Protein 4RHF (pdb70)

Solvent-accessible surface area: 9650 Å² total; per-residue (Å²): 171,46,105,23,77,0,2,0,0,0,2,25,11,73,4,0,38,28,0,21,9,0,0,57,0,0,21,49,12,39,31,28,0,21,1,2,5,23,72,57,0,36,115,12,0,53,112,78,54,59,10,151,9,45,83,58,33,124,45,0,19,138,62,0,37,105,101,33,157,16,101,134,120,5,6,29,4,23,11,113,108,51,116,165,4,33,1,6,49,17,117,48,12,9,113,42,0,0,0,0,0,0,25,15,49,21,0,19,13,7,22,109,40,112,37,103,32,2,8,13,66,1,0,43,0,5,45,117,67,217,25,50,3,0,0,0,1,75,70,102,117,56,54,106,103,35,91,115,10,9,104,30,1,57,138,106,56,7,39,37,20,49,17,81,28,19,139,153,109,212,128,41,60,123,72,46,32,14,33,29,5,0,1,84,0,0,78,91,9,64,10,120,75,125,56,35,47,212,98,114

Structure (mmCIF, N/CA/C/O backbone):
data_4RHF
#
_entry.id   4RHF
#
_cell.length_a   97.600
_cell.length_b   97.600
_cell.length_c   97.600
_cell.angle_alpha   90.00
_cell.angle_beta   90.00
_cell.angle_gamma   90.00
#
_symmetry.space_group_name_H-M   'P 2 3'
#
loop_
_entity.id
_entity.type
_entity.pdbx_description
1 polymer '3-octaprenyl-4-hydroxybenzoate carboxy-lyase'
2 non-polymer 'SULFATE ION'
3 water water
#
loop_
_atom_site.group_PDB
_atom_site.id
_atom_site.type_symbol
_atom_site.label_atom_id
_atom_site.label_alt_id
_atom_site.label_comp_id
_atom_site.label_asym_id
_atom_site.label_entity_id
_atom_site.label_seq_id
_atom_site.pdbx_PDB_ins_code
_atom_site.Cartn_x
_atom_site.Cartn_y
_atom_site.Cartn_z
_atom_site.occupancy
_atom_site.B_iso_or_equiv
_atom_site.auth_seq_id
_atom_site.auth_comp_id
_atom_site.auth_asym_id
_atom_site.auth_atom_id
_atom_site.pdbx_PDB_model_num
ATOM 1 N N . ASP A 1 7 ? -15.290 -14.037 -36.471 1.00 42.68 4 ASP A N 1
ATOM 2 C CA . ASP A 1 7 ? -16.060 -14.515 -35.278 1.00 40.27 4 ASP A CA 1
ATOM 3 C C . ASP A 1 7 ? -17.572 -14.248 -35.449 1.00 40.39 4 ASP A C 1
ATOM 4 O O . ASP A 1 7 ? -18.158 -13.369 -34.814 1.00 40.62 4 ASP A O 1
ATOM 9 N N . PHE A 1 8 ? -18.181 -15.072 -36.304 1.00 32.60 5 PHE A N 1
ATOM 10 C CA . PHE A 1 8 ? -19.605 -15.041 -36.579 1.00 30.47 5 PHE A CA 1
ATOM 11 C C . PHE A 1 8 ? -20.279 -16.023 -35.644 1.00 30.43 5 PHE A C 1
ATOM 12 O O . PHE A 1 8 ? -19.607 -16.851 -35.019 1.00 36.34 5 PHE A O 1
ATOM 20 N N . ASN A 1 9 ? -21.593 -15.915 -35.492 1.00 28.73 6 ASN A N 1
ATOM 21 C CA . ASN A 1 9 ? -22.386 -16.770 -34.594 1.00 30.65 6 ASN A CA 1
ATOM 22 C C . ASN A 1 9 ? -22.795 -18.129 -35.235 1.00 29.43 6 ASN A C 1
ATOM 23 O O . ASN A 1 9 ? -23.250 -19.047 -34.573 1.00 28.53 6 ASN A O 1
ATOM 28 N N . GLY A 1 10 ? -22.691 -18.220 -36.543 1.00 34.71 7 GLY A N 1
ATOM 29 C CA . GLY A 1 10 ? -23.048 -19.438 -37.209 1.00 37.02 7 GLY A CA 1
ATOM 30 C C . GLY A 1 10 ? -22.806 -19.283 -38.681 1.00 31.41 7 GLY A C 1
ATOM 31 O O . GLY A 1 10 ? -22.448 -18.208 -39.128 1.00 30.07 7 GLY A O 1
ATOM 32 N N . LYS A 1 11 ? -22.932 -20.386 -39.412 1.00 23.43 8 LYS A N 1
ATOM 33 C CA . LYS A 1 11 ? -22.858 -20.381 -40.851 1.00 25.38 8 LYS A CA 1
ATOM 34 C C . LYS A 1 11 ? -24.186 -20.954 -41.344 1.00 21.35 8 LYS A C 1
ATOM 35 O O . LYS A 1 11 ? -24.687 -21.843 -40.704 1.00 19.79 8 LYS A O 1
ATOM 41 N N . ILE A 1 12 ? -24.786 -20.328 -42.358 1.00 22.02 9 ILE A N 1
ATOM 42 C CA . ILE A 1 12 ? -26.059 -20.785 -42.935 1.00 19.55 9 ILE A CA 1
ATOM 43 C C . ILE A 1 12 ? -25.896 -20.779 -44.435 1.00 18.26 9 ILE A C 1
ATOM 44 O O . ILE A 1 12 ? -25.310 -19.847 -45.025 1.00 20.71 9 ILE A O 1
ATOM 49 N N . THR A 1 13 ? -26.435 -21.802 -45.157 1.00 14.85 10 THR A N 1
ATOM 50 C CA . THR A 1 13 ? -26.605 -21.722 -46.545 1.00 14.96 10 THR A CA 1
ATOM 51 C C . THR A 1 13 ? -27.959 -21.145 -46.947 1.00 15.01 10 THR A C 1
ATOM 52 O O . THR A 1 13 ? -28.995 -21.602 -46.494 1.00 14.55 10 THR A O 1
ATOM 56 N N . LEU A 1 14 ? -27.906 -20.110 -47.771 1.00 14.30 11 LEU A N 1
ATOM 57 C CA . LEU A 1 14 ? -29.073 -19.467 -48.361 1.00 17.00 11 LEU A CA 1
ATOM 58 C C . LEU A 1 14 ? -29.127 -19.678 -49.851 1.00 16.99 11 LEU A C 1
ATOM 59 O O . LEU A 1 14 ? -28.255 -19.210 -50.624 1.00 17.14 11 LEU A O 1
ATOM 64 N N . ALA A 1 15 ? -30.187 -20.355 -50.317 1.00 14.32 12 ALA A N 1
ATOM 65 C CA . ALA A 1 15 ? -30.458 -20.516 -51.726 1.00 15.34 12 ALA A CA 1
ATOM 66 C C . ALA A 1 15 ? -31.669 -19.704 -52.225 1.00 15.69 12 ALA A C 1
ATOM 67 O O . ALA A 1 15 ? -32.690 -19.752 -51.622 1.00 16.11 12 ALA A O 1
ATOM 69 N N . ILE A 1 16 ? -31.572 -19.013 -53.369 1.00 15.88 13 ILE A N 1
ATOM 70 C CA . ILE A 1 16 ? -32.633 -18.228 -53.861 1.00 15.59 13 ILE A CA 1
ATOM 71 C C . ILE A 1 16 ? -33.003 -18.841 -55.200 1.00 14.75 13 ILE A C 1
ATOM 72 O O . ILE A 1 16 ? -32.166 -18.935 -56.094 1.00 16.14 13 ILE A O 1
ATOM 77 N N . THR A 1 17 ? -34.230 -19.293 -55.329 1.00 15.05 14 THR A N 1
ATOM 78 C CA . THR A 1 17 ? -34.822 -19.689 -56.621 1.00 14.23 14 THR A CA 1
ATOM 79 C C . THR A 1 17 ? -35.834 -18.698 -57.196 1.00 16.81 14 THR A C 1
ATOM 80 O O . THR A 1 17 ? -36.170 -17.678 -56.599 1.00 18.51 14 THR A O 1
ATOM 84 N N . GLY A 1 18 ? -36.334 -19.013 -58.375 1.00 17.78 15 GLY A N 1
ATOM 85 C CA . GLY A 1 18 ? -37.356 -18.130 -59.027 1.00 20.80 15 GLY A CA 1
ATOM 86 C C . GLY A 1 18 ? -38.699 -18.680 -58.647 1.00 21.34 15 GLY A C 1
ATOM 87 O O . GLY A 1 18 ? -39.127 -19.682 -59.212 1.00 30.10 15 GLY A O 1
ATOM 88 N N . ALA A 1 19 ? -39.322 -18.101 -57.656 1.00 20.22 16 ALA A N 1
ATOM 89 C CA . ALA A 1 19 ? -40.719 -18.437 -57.351 1.00 21.03 16 ALA A CA 1
ATOM 90 C C . ALA A 1 19 ? -41.501 -17.183 -57.029 1.00 20.29 16 ALA A C 1
ATOM 91 O O . ALA A 1 19 ? -42.476 -17.249 -56.312 1.00 24.51 16 ALA A O 1
ATOM 93 N N . SER A 1 20 ? -41.100 -16.002 -57.501 1.00 19.84 17 SER A N 1
ATOM 94 C CA . SER A 1 20 ? -41.746 -14.764 -57.178 1.00 22.84 17 SER A CA 1
ATOM 95 C C . SER A 1 20 ? -41.793 -14.411 -55.687 1.00 20.61 17 SER A C 1
ATOM 96 O O . SER A 1 20 ? -42.813 -13.943 -55.173 1.00 26.97 17 SER A O 1
ATOM 99 N N . GLY A 1 21 ? -40.722 -14.608 -54.974 1.00 20.18 18 GLY A N 1
ATOM 100 C CA . GLY A 1 21 ? -40.700 -14.167 -53.566 1.00 18.46 18 GLY A CA 1
ATOM 101 C C . GLY A 1 21 ? -39.346 -13.587 -53.238 1.00 18.60 18 GLY A C 1
ATOM 102 O O . GLY A 1 21 ? -38.840 -13.798 -52.141 1.00 18.95 18 GLY A O 1
ATOM 103 N N . ALA A 1 22 ? -38.774 -12.822 -54.177 1.00 18.90 19 ALA A N 1
ATOM 104 C CA . ALA A 1 22 ? -37.422 -12.224 -54.007 1.00 19.38 19 ALA A CA 1
ATOM 105 C C . ALA A 1 22 ? -37.277 -11.359 -52.810 1.00 20.90 19 ALA A C 1
ATOM 106 O O . ALA A 1 22 ? -36.223 -11.397 -52.149 1.00 20.12 19 ALA A O 1
ATOM 108 N N . SER A 1 23 ? -38.308 -10.542 -52.529 1.00 22.69 20 SER A N 1
ATOM 109 C CA . SER A 1 23 ? -38.298 -9.685 -51.351 1.00 21.04 20 SER A CA 1
ATOM 110 C C . SER A 1 23 ? -38.086 -10.446 -50.066 1.00 17.92 20 SER A C 1
ATOM 111 O O . SER A 1 23 ? -37.424 -9.965 -49.124 1.00 18.99 20 SER A O 1
ATOM 114 N N . TYR A 1 24 ? -38.725 -11.613 -49.920 1.00 15.51 21 TYR A N 1
ATOM 115 C CA . TYR A 1 24 ? -38.475 -12.372 -48.729 1.00 14.36 21 TYR A CA 1
ATOM 116 C C . TYR A 1 24 ? -36.964 -12.689 -48.551 1.00 14.86 21 TYR A C 1
ATOM 117 O O . TYR A 1 24 ? -36.433 -12.683 -47.459 1.00 15.83 21 TYR A O 1
ATOM 126 N N . ALA A 1 25 ? -36.309 -13.078 -49.651 1.00 15.30 22 ALA A N 1
ATOM 127 C CA . ALA A 1 25 ? -34.882 -13.481 -49.644 1.00 17.13 22 ALA A CA 1
ATOM 128 C C . ALA A 1 25 ? -33.991 -12.324 -49.197 1.00 19.12 22 ALA A C 1
ATOM 129 O O . ALA A 1 25 ? -33.115 -12.496 -48.359 1.00 17.04 22 ALA A O 1
ATOM 131 N N . MET A 1 26 ? -34.339 -11.151 -49.685 1.00 20.46 23 MET A N 1
ATOM 132 C CA . MET A 1 26 ? -33.526 -9.941 -49.478 1.00 23.24 23 MET A CA 1
ATOM 133 C C . MET A 1 26 ? -33.669 -9.517 -48.033 1.00 19.66 23 MET A C 1
ATOM 134 O O . MET A 1 26 ? -32.665 -9.221 -47.380 1.00 18.97 23 MET A O 1
ATOM 139 N N . ARG A 1 27 ? -34.879 -9.547 -47.496 1.00 15.86 24 ARG A N 1
ATOM 140 C CA . ARG A 1 27 ? -35.044 -9.289 -46.076 1.00 17.75 24 ARG A CA 1
ATOM 141 C C . ARG A 1 27 ? -34.389 -10.320 -45.138 1.00 16.54 24 ARG A C 1
ATOM 142 O O . ARG A 1 27 ? -33.762 -9.941 -44.165 1.00 15.77 24 ARG A O 1
ATOM 150 N N . LEU A 1 28 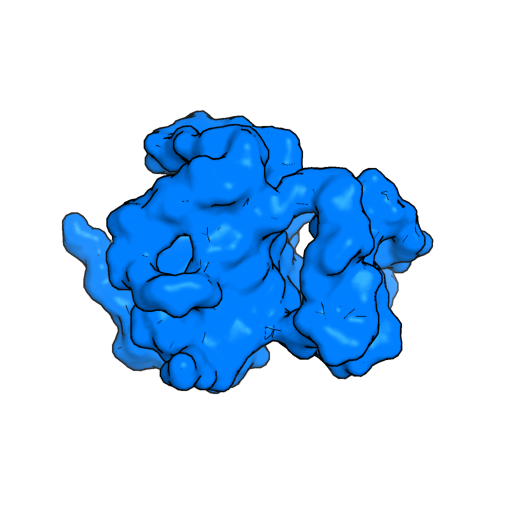? -34.531 -11.624 -45.450 1.00 15.65 25 LEU A N 1
ATOM 151 C CA . LEU A 1 28 ? -33.791 -12.650 -44.786 1.00 16.07 25 LEU A CA 1
ATOM 152 C C . LEU A 1 28 ? -32.266 -12.383 -44.659 1.00 15.94 25 LEU A C 1
ATOM 153 O O . LEU A 1 28 ? -31.758 -12.472 -43.497 1.00 17.33 25 LEU A O 1
ATOM 158 N N . ILE A 1 29 ? -31.632 -12.107 -45.780 1.00 16.79 26 ILE A N 1
ATOM 159 C CA . ILE A 1 29 ? -30.188 -11.820 -45.817 1.00 20.68 26 ILE A CA 1
ATOM 160 C C . ILE A 1 29 ? -29.863 -10.639 -44.886 1.00 23.36 26 ILE A C 1
ATOM 161 O O . ILE A 1 29 ? -28.919 -10.701 -44.056 1.00 23.08 26 ILE A O 1
ATOM 166 N N . GLU A 1 30 ? -30.705 -9.609 -44.926 1.00 22.10 27 GLU A N 1
ATOM 167 C CA . GLU A 1 30 ? -30.438 -8.449 -44.115 1.00 23.21 27 GLU A CA 1
ATOM 168 C C . GLU A 1 30 ? -30.437 -8.822 -42.647 1.00 25.82 27 GLU A C 1
ATOM 169 O O . GLU A 1 30 ? -29.522 -8.398 -41.922 1.00 26.27 27 GLU A O 1
ATOM 175 N N . CYS A 1 31 ? -31.402 -9.672 -42.226 1.00 23.54 28 CYS A N 1
ATOM 176 C CA . CYS A 1 31 ? -31.627 -9.997 -40.833 1.00 23.48 28 CYS A CA 1
ATOM 177 C C . CYS A 1 31 ? -30.539 -10.972 -40.327 1.00 22.78 28 CYS A C 1
ATOM 178 O O . CYS A 1 31 ? -30.125 -10.943 -39.148 1.00 22.58 28 CYS A O 1
ATOM 181 N N . LEU A 1 32 ? -30.123 -11.858 -41.225 1.00 24.29 29 LEU A N 1
ATOM 182 C CA . LEU A 1 32 ? -29.069 -12.766 -40.949 1.00 24.08 29 LEU A CA 1
ATOM 183 C C . LEU A 1 32 ? -27.716 -12.064 -40.871 1.00 26.47 29 LEU A C 1
ATOM 184 O O . LEU A 1 32 ? -26.904 -12.435 -40.008 1.00 28.48 29 LEU A O 1
ATOM 189 N N . ILE A 1 33 ? -27.507 -11.043 -41.689 1.00 24.44 30 ILE A N 1
ATOM 190 C CA . ILE A 1 33 ? -26.279 -10.251 -41.584 1.00 27.25 30 ILE A CA 1
ATOM 191 C C . ILE A 1 33 ? -26.321 -9.566 -40.232 1.00 27.49 30 ILE A C 1
ATOM 192 O O . ILE A 1 33 ? -25.403 -9.716 -39.438 1.00 30.28 30 ILE A O 1
ATOM 197 N N . ALA A 1 34 ? -27.412 -8.838 -39.932 1.00 29.51 31 ALA A N 1
ATOM 198 C CA . ALA A 1 34 ? -27.557 -8.212 -38.615 1.00 27.81 31 ALA A CA 1
ATOM 199 C C . ALA A 1 34 ? -27.430 -9.147 -37.381 1.00 30.44 31 ALA A C 1
ATOM 200 O O . ALA A 1 34 ? -27.037 -8.743 -36.278 1.00 30.04 31 ALA A O 1
ATOM 202 N N . ALA A 1 35 ? -27.844 -10.390 -37.537 1.00 29.11 32 ALA A N 1
ATOM 203 C CA . ALA A 1 35 ? -27.733 -11.402 -36.503 1.00 30.43 32 ALA A CA 1
ATOM 204 C C . ALA A 1 35 ? -26.295 -11.920 -36.358 1.00 30.72 32 ALA A C 1
ATOM 205 O O . ALA A 1 35 ? -26.012 -12.762 -35.504 1.00 30.01 32 ALA A O 1
ATOM 207 N N . ASN A 1 36 ? -25.423 -11.429 -37.240 1.00 32.62 33 ASN A N 1
ATOM 208 C CA . ASN A 1 36 ? -24.026 -11.740 -37.283 1.00 30.43 33 ASN A CA 1
ATOM 209 C C . ASN A 1 36 ? -23.757 -13.211 -37.643 1.00 29.76 33 ASN A C 1
ATOM 210 O O . ASN A 1 36 ? -22.895 -13.849 -37.039 1.00 29.22 33 ASN A O 1
ATOM 215 N N . TYR A 1 37 ? -24.473 -13.724 -38.661 1.00 28.70 34 TYR A N 1
ATOM 216 C CA . TYR A 1 37 ? -24.164 -15.027 -39.208 1.00 27.66 34 TYR A CA 1
ATOM 217 C C . TYR A 1 37 ? -23.355 -14.905 -40.496 1.00 24.47 34 TYR A C 1
ATOM 218 O O . TYR A 1 37 ? -23.383 -13.877 -41.208 1.00 21.49 34 TYR A O 1
ATOM 227 N N . GLN A 1 38 ? -22.578 -15.956 -40.737 1.00 24.96 35 GLN A N 1
ATOM 228 C CA . GLN A 1 38 ? -21.885 -16.153 -41.956 1.00 24.92 35 GLN A CA 1
ATOM 229 C C . GLN A 1 38 ? -22.805 -16.822 -42.920 1.00 23.15 35 GLN A C 1
ATOM 230 O O . GLN A 1 38 ? -23.356 -17.884 -42.582 1.00 22.21 35 GLN A O 1
ATOM 236 N N . LEU A 1 39 ? -22.844 -16.261 -44.109 1.00 20.86 36 LEU A N 1
ATOM 237 C CA . LEU A 1 39 ? -23.720 -16.733 -45.203 1.00 21.95 36 LEU A CA 1
ATOM 238 C C . LEU A 1 39 ? -22.986 -17.260 -46.403 1.00 20.23 36 LEU A C 1
ATOM 239 O O . LEU A 1 39 ? -22.064 -16.629 -46.972 1.00 22.21 36 LEU A O 1
ATOM 244 N N . TYR A 1 40 ? -23.405 -18.442 -46.869 1.00 19.89 37 TYR A N 1
ATOM 245 C CA . TYR A 1 40 ? -23.058 -18.930 -48.174 1.00 18.40 37 TYR A CA 1
ATOM 246 C C . TYR A 1 40 ? -24.320 -18.885 -49.073 1.00 21.24 37 TYR A C 1
ATOM 247 O O . TYR A 1 40 ? -25.288 -19.586 -48.808 1.00 17.28 37 TYR A O 1
ATOM 256 N N . ILE A 1 41 ? -24.268 -18.077 -50.138 1.00 19.39 38 ILE A N 1
ATOM 257 C CA . ILE A 1 41 ? -25.389 -17.721 -50.953 1.00 17.63 38 ILE A CA 1
ATOM 258 C C . ILE A 1 41 ? -25.291 -18.376 -52.315 1.00 19.79 38 ILE A C 1
ATOM 259 O O . ILE A 1 41 ? -24.322 -18.243 -53.009 1.00 22.33 38 ILE A O 1
ATOM 264 N N . LEU A 1 42 ? -26.357 -19.091 -52.698 1.00 18.27 39 LEU A N 1
ATOM 265 C CA . 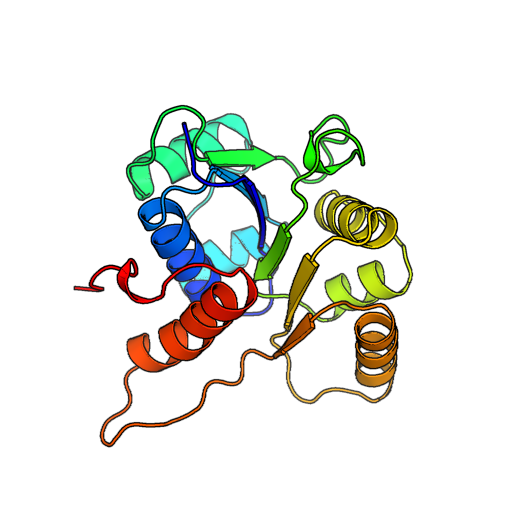LEU A 1 42 ? -26.567 -19.727 -53.944 1.00 17.29 39 LEU A CA 1
ATOM 266 C C . LEU A 1 42 ? -27.809 -19.14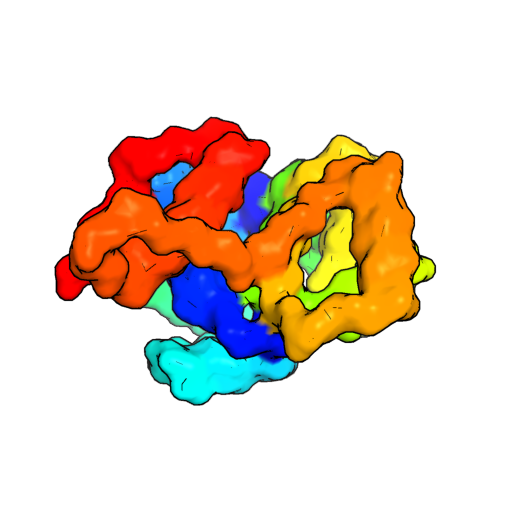9 -54.660 1.00 19.16 39 LEU A C 1
ATOM 267 O O . LEU A 1 42 ? -28.898 -18.989 -54.073 1.00 20.67 39 LEU A O 1
ATOM 272 N N . CYS A 1 43 ? -27.689 -18.844 -55.938 1.00 18.52 40 CYS A N 1
ATOM 273 C CA . CYS A 1 43 ? -28.814 -18.262 -56.638 1.00 22.16 40 CYS A CA 1
ATOM 274 C C . CYS A 1 43 ? -28.946 -18.960 -57.955 1.00 24.39 40 CYS A C 1
ATOM 275 O O . CYS A 1 43 ? -27.955 -19.087 -58.663 1.00 22.98 40 CYS A O 1
ATOM 278 N N . SER A 1 44 ? -30.147 -19.449 -58.302 1.00 22.70 41 SER A N 1
ATOM 279 C CA . SER A 1 44 ? -30.345 -20.117 -59.574 1.00 20.01 41 SER A CA 1
ATOM 280 C C . SER A 1 44 ? -30.429 -19.074 -60.680 1.00 20.43 41 SER A C 1
ATOM 281 O O . SER A 1 44 ? -30.514 -17.921 -60.386 1.00 21.69 41 SER A O 1
ATOM 284 N N . SER A 1 45 ? -30.475 -19.512 -61.933 1.00 24.72 42 SER A N 1
ATOM 285 C CA . SER A 1 45 ? -30.679 -18.615 -63.075 1.00 24.48 42 SER A CA 1
ATOM 286 C C . SER A 1 45 ? -31.923 -17.757 -62.947 1.00 25.59 42 SER A C 1
ATOM 287 O O . SER A 1 45 ? -31.877 -16.508 -63.023 1.00 27.89 42 SER A O 1
ATOM 290 N N . ALA A 1 46 ? -33.041 -18.450 -62.736 1.00 22.18 43 ALA A N 1
ATOM 291 C CA . ALA A 1 46 ? -34.319 -17.822 -62.502 1.00 21.00 43 ALA A CA 1
ATOM 292 C C . ALA A 1 46 ? -34.326 -17.008 -61.241 1.00 20.29 43 ALA A C 1
ATOM 293 O O . ALA A 1 46 ? -35.024 -16.005 -61.181 1.00 23.06 43 ALA A O 1
ATOM 295 N N . GLY A 1 47 ? -33.574 -17.441 -60.224 1.00 17.62 44 GLY A N 1
ATOM 296 C CA . GLY A 1 47 ? -33.443 -16.641 -58.928 1.00 17.98 44 GLY A CA 1
ATOM 297 C C . GLY A 1 47 ? -32.860 -15.201 -59.255 1.00 20.92 44 GLY A C 1
ATOM 298 O O . GLY A 1 47 ? -33.394 -14.153 -58.840 1.00 19.21 44 GLY A O 1
ATOM 299 N N . ARG A 1 48 ? -31.786 -15.201 -60.002 1.00 22.15 45 ARG A N 1
ATOM 300 C CA . ARG A 1 48 ? -31.111 -13.937 -60.421 1.00 26.46 45 ARG A CA 1
ATOM 301 C C . ARG A 1 48 ? -32.038 -12.975 -61.167 1.00 28.41 45 ARG A C 1
ATOM 302 O O . ARG A 1 48 ? -32.180 -11.798 -60.825 1.00 28.15 45 ARG A O 1
ATOM 310 N N . ILE A 1 49 ? -32.760 -13.513 -62.134 1.00 26.15 46 ILE A N 1
ATOM 311 C CA . ILE A 1 49 ? -33.702 -12.757 -62.939 1.00 29.46 46 ILE A CA 1
ATOM 312 C C . ILE A 1 49 ? -34.899 -12.303 -62.109 1.00 31.37 46 ILE A C 1
ATOM 313 O O . ILE A 1 49 ? -35.389 -11.204 -62.301 1.00 24.48 46 ILE A O 1
ATOM 318 N N . SER A 1 50 ? -35.337 -13.125 -61.143 1.00 26.58 47 SER A N 1
ATOM 319 C CA . SER A 1 50 ? -36.368 -12.704 -60.229 1.00 25.80 47 SER A CA 1
ATOM 320 C C . SER A 1 50 ? -36.014 -11.497 -59.368 1.00 24.86 47 SER A C 1
ATOM 321 O O . SER A 1 50 ? -36.874 -10.670 -59.056 1.00 26.24 47 SER A O 1
ATOM 324 N N . LEU A 1 51 ? -34.791 -11.506 -58.867 1.00 25.84 48 LEU A N 1
ATOM 325 C CA . LEU A 1 51 ? -34.263 -10.410 -58.047 0.96 24.84 48 LEU A CA 1
ATOM 326 C C . LEU A 1 51 ? -34.242 -9.104 -58.806 1.00 25.76 48 LEU A C 1
ATOM 327 O O . LEU A 1 51 ? -34.558 -8.065 -58.233 1.00 23.02 48 LEU A O 1
ATOM 332 N N . ASP A 1 52 ? -33.838 -9.165 -60.073 1.00 27.91 49 ASP A N 1
ATOM 333 C CA . ASP A 1 52 ? -33.843 -7.950 -60.972 1.00 29.00 49 ASP A CA 1
ATOM 334 C C . ASP A 1 52 ? -35.277 -7.418 -61.209 1.00 28.82 49 ASP A C 1
ATOM 335 O O . ASP A 1 52 ? -35.650 -6.291 -60.799 1.00 32.03 49 ASP A O 1
ATOM 340 N N . THR A 1 53 ? -36.117 -8.233 -61.817 1.00 29.87 50 THR A N 1
ATOM 341 C CA . THR A 1 53 ? -37.531 -7.906 -62.009 1.00 32.72 50 THR A CA 1
ATOM 342 C C . THR A 1 53 ? -38.288 -7.471 -60.784 1.00 33.19 50 THR A C 1
ATOM 343 O O . THR A 1 53 ? -38.885 -6.407 -60.746 1.00 33.42 50 THR A O 1
ATOM 347 N N . GLU A 1 54 ? -38.311 -8.296 -59.749 1.00 31.62 51 GLU A N 1
ATOM 348 C CA . GLU A 1 54 ? -39.117 -7.951 -58.580 1.00 29.81 51 GLU A CA 1
ATOM 349 C C . GLU A 1 54 ? -38.544 -6.822 -57.705 1.00 28.41 51 GLU A C 1
ATOM 350 O O . GLU A 1 54 ? -39.305 -5.992 -57.157 1.00 31.51 51 GLU A O 1
ATOM 356 N N . VAL A 1 55 ? -37.237 -6.764 -57.527 1.00 27.99 52 VAL A N 1
ATOM 357 C CA . VAL A 1 55 ? -36.722 -5.776 -56.572 1.00 31.68 52 VAL A CA 1
ATOM 358 C C . VAL A 1 55 ? -35.555 -4.928 -57.016 1.00 26.58 52 VAL A C 1
ATOM 359 O O . VAL A 1 55 ? -34.981 -4.214 -56.211 1.00 25.49 52 VAL A O 1
ATOM 363 N N . GLY A 1 56 ? -35.208 -5.043 -58.284 1.00 25.71 53 GLY A N 1
ATOM 364 C CA . GLY A 1 56 ? -34.119 -4.267 -58.891 1.00 32.99 53 GLY A CA 1
ATOM 365 C C . GLY A 1 56 ? -32.714 -4.529 -58.380 1.00 35.79 53 GLY A C 1
ATOM 366 O O . GLY A 1 56 ? -31.863 -3.656 -58.401 1.00 36.25 53 GLY A O 1
ATOM 367 N N . VAL A 1 57 ? -32.465 -5.740 -57.924 1.00 30.80 54 VAL A N 1
ATOM 368 C CA . VAL A 1 57 ? -31.172 -6.130 -57.412 1.00 31.96 54 VAL A CA 1
ATOM 369 C C . VAL A 1 57 ? -30.585 -6.943 -58.538 1.00 30.71 54 VAL A C 1
ATOM 370 O O . VAL A 1 57 ? -31.203 -7.900 -59.002 1.00 30.99 54 VAL A O 1
ATOM 374 N N . LYS A 1 58 ? -29.428 -6.502 -59.040 1.00 33.32 55 LYS A N 1
ATOM 375 C CA . LYS A 1 58 ? -28.812 -7.090 -60.216 1.00 35.44 55 LYS A CA 1
ATOM 376 C C . LYS A 1 58 ? -27.491 -7.789 -59.733 1.00 35.91 55 LYS A C 1
ATOM 377 O O . LYS A 1 58 ? -26.404 -7.239 -59.762 1.00 38.35 55 LYS A O 1
ATOM 383 N N . ILE A 1 59 ? -27.625 -9.030 -59.287 1.00 34.45 56 ILE A N 1
ATOM 384 C CA . ILE A 1 59 ? -26.483 -9.804 -58.824 1.00 37.64 56 ILE A CA 1
ATOM 385 C C . ILE A 1 59 ? -25.567 -10.186 -60.010 1.00 38.09 56 ILE A C 1
ATOM 386 O O . ILE A 1 59 ? -26.050 -10.782 -60.999 1.00 40.77 56 ILE A O 1
ATOM 391 N N . PRO A 1 60 ? -24.258 -9.798 -59.959 1.00 34.29 57 PRO A N 1
ATOM 392 C CA . PRO A 1 60 ? -23.411 -10.185 -61.092 1.00 39.22 57 PRO A CA 1
ATOM 393 C C . PRO A 1 60 ? -23.374 -11.690 -61.154 1.00 42.06 57 PRO A C 1
ATOM 394 O O . PRO A 1 60 ? -23.443 -12.312 -60.107 1.00 42.95 57 PRO A O 1
ATOM 398 N N . SER A 1 61 ? -23.290 -12.284 -62.339 1.00 45.27 58 SER A N 1
ATOM 399 C CA . SER A 1 61 ? -23.222 -13.747 -62.409 1.00 48.56 58 SER A CA 1
ATOM 400 C C . SER A 1 61 ? -21.872 -14.266 -61.931 1.00 43.59 58 SER A C 1
ATOM 401 O O . SER A 1 61 ? -21.811 -15.333 -61.341 1.00 44.85 58 SER A O 1
ATOM 404 N N . SER A 1 62 ? -20.802 -13.521 -62.162 1.00 40.84 59 SER A N 1
ATOM 405 C CA . SER A 1 62 ? -19.481 -13.888 -61.583 1.00 41.21 59 SER A CA 1
ATOM 406 C C . SER A 1 62 ? -19.536 -14.097 -60.056 1.00 38.61 59 SER A C 1
ATOM 407 O O . SER A 1 62 ? -19.809 -13.171 -59.331 1.00 39.94 59 SER A O 1
ATOM 410 N N . PRO A 1 63 ? -19.227 -15.307 -59.554 1.00 36.70 60 PRO A N 1
ATOM 411 C CA . PRO A 1 63 ? -19.332 -15.435 -58.085 1.00 36.30 60 PRO A CA 1
ATOM 412 C C . PRO A 1 63 ? -18.481 -14.483 -57.235 1.00 35.07 60 PRO A C 1
ATOM 413 O O . PRO A 1 63 ? -18.954 -14.003 -56.203 1.00 33.70 60 PRO A O 1
ATOM 417 N N . ASP A 1 64 ? -17.284 -14.109 -57.684 1.00 37.42 61 ASP A N 1
ATOM 418 C CA . ASP A 1 64 ? -16.452 -13.184 -56.891 1.00 38.01 61 ASP A CA 1
ATOM 419 C C . ASP A 1 64 ? -17.043 -11.770 -56.822 1.00 35.37 61 ASP A C 1
ATOM 420 O O . ASP A 1 64 ? -17.222 -11.193 -55.730 1.00 34.03 61 ASP A O 1
ATOM 425 N N . ALA A 1 65 ? -17.397 -11.242 -57.986 1.00 34.95 62 ALA A N 1
ATOM 426 C CA . ALA A 1 65 ? -17.995 -9.943 -58.072 1.00 35.27 62 ALA A CA 1
ATOM 427 C C . ALA A 1 65 ? -19.378 -9.970 -57.412 1.00 34.18 62 ALA A C 1
ATOM 428 O O . ALA A 1 65 ? -19.877 -8.925 -56.959 1.00 34.00 62 ALA A O 1
ATOM 430 N N . ALA A 1 66 ? -20.002 -11.145 -57.352 1.00 31.51 63 ALA A N 1
ATOM 431 C CA . ALA A 1 66 ? -21.303 -11.233 -56.683 1.00 31.52 63 ALA A CA 1
ATOM 432 C C . ALA A 1 66 ? -21.141 -11.152 -55.200 1.00 24.84 63 ALA A C 1
ATOM 433 O O . ALA A 1 66 ? -21.973 -10.558 -54.513 1.00 29.44 63 ALA A O 1
ATOM 435 N N . SER A 1 67 ? -20.101 -11.774 -54.668 1.00 27.87 64 SER A N 1
ATOM 436 C CA . SER A 1 67 ? -19.835 -11.723 -53.229 1.00 28.22 64 SER A CA 1
ATOM 437 C C . SER A 1 67 ? -19.559 -10.293 -52.801 1.00 30.26 64 SER A C 1
ATOM 438 O O . SER A 1 67 ? -19.992 -9.851 -51.753 1.00 33.09 64 SER A O 1
ATOM 441 N N . LYS A 1 68 ? -18.838 -9.580 -53.632 1.00 28.88 65 LYS A N 1
ATOM 442 C CA . LYS A 1 68 ? -18.357 -8.233 -53.261 1.00 32.53 65 LYS A CA 1
ATOM 443 C C . LYS A 1 68 ? -19.550 -7.318 -53.215 1.00 27.68 65 LYS A C 1
ATOM 444 O O . LYS A 1 68 ? -19.747 -6.519 -52.247 1.00 32.14 65 LYS A O 1
ATOM 450 N N . PHE A 1 69 ? -20.330 -7.466 -54.269 1.00 28.23 66 PHE A N 1
ATOM 451 C CA . PHE A 1 69 ? -21.631 -6.770 -54.460 1.00 26.51 66 PHE A CA 1
ATOM 452 C C . PHE A 1 69 ? -22.575 -6.898 -53.303 1.00 30.23 66 PHE A C 1
ATOM 453 O O . PHE A 1 69 ? -23.163 -5.893 -52.876 1.00 28.55 66 PHE A O 1
ATOM 461 N N . LEU A 1 70 ? -22.807 -8.111 -52.797 1.00 27.41 67 LEU A N 1
ATOM 462 C CA . LEU A 1 70 ? -23.702 -8.234 -51.679 1.00 26.61 67 LEU A CA 1
ATOM 463 C C . LEU A 1 70 ? -23.005 -7.747 -50.429 1.00 24.14 67 LEU A C 1
ATOM 464 O O . LEU A 1 70 ? -23.615 -7.272 -49.534 1.00 24.97 67 LEU A O 1
ATOM 469 N N . THR A 1 71 ? -21.685 -7.899 -50.352 1.00 25.57 68 THR A N 1
ATOM 470 C CA . THR A 1 71 ? -20.989 -7.445 -49.191 1.00 26.70 68 THR A CA 1
ATOM 471 C C . THR A 1 71 ? -21.186 -5.917 -49.013 1.00 27.47 68 THR A C 1
ATOM 472 O O . THR A 1 71 ? -21.378 -5.407 -47.898 1.00 27.78 68 THR A O 1
ATOM 476 N N . GLU A 1 72 ? -21.168 -5.198 -50.120 1.00 30.14 69 GLU A N 1
ATOM 477 C CA . GLU A 1 72 ? -21.277 -3.716 -50.029 1.00 31.08 69 GLU A CA 1
ATOM 478 C C . GLU A 1 72 ? -22.704 -3.340 -49.861 1.00 31.01 69 GLU A C 1
ATOM 479 O O . GLU A 1 72 ? -23.028 -2.456 -49.086 1.00 34.38 69 GLU A O 1
ATOM 485 N N . LYS A 1 73 ? -23.588 -4.014 -50.583 1.00 32.31 70 LYS A N 1
ATOM 486 C CA . LYS A 1 73 ? -24.981 -3.740 -50.358 1.00 32.23 70 LYS A CA 1
ATOM 487 C C . LYS A 1 73 ? -25.406 -3.743 -48.895 1.00 29.48 70 LYS A C 1
ATOM 488 O O . LYS A 1 73 ? -26.022 -2.823 -48.402 1.00 27.00 70 LYS A O 1
ATOM 494 N N . TYR A 1 74 ? -25.088 -4.810 -48.203 1.00 30.28 71 TYR A N 1
ATOM 495 C CA . TYR A 1 74 ? -25.495 -5.032 -46.829 1.00 30.49 71 TYR A CA 1
ATOM 496 C C . TYR A 1 74 ? -24.448 -4.636 -45.816 1.00 35.28 71 TYR A C 1
ATOM 497 O O . TYR A 1 74 ? -24.718 -4.728 -44.611 1.00 29.86 71 TYR A O 1
ATOM 506 N N . GLN A 1 75 ? -23.248 -4.245 -46.274 1.00 38.65 72 GLN A N 1
ATOM 507 C CA . GLN A 1 75 ? -22.238 -3.679 -45.368 1.00 41.46 72 GLN A CA 1
ATOM 508 C C . GLN A 1 75 ? -21.703 -4.749 -44.442 1.00 38.91 72 GLN A C 1
ATOM 509 O O . GLN A 1 75 ? -21.636 -4.572 -43.224 1.00 38.53 72 GLN A O 1
ATOM 515 N N . ALA A 1 76 ? -21.376 -5.897 -45.034 1.00 38.30 73 ALA A N 1
ATOM 516 C CA . ALA A 1 76 ? -21.134 -7.098 -44.238 1.00 33.24 73 ALA A CA 1
ATOM 517 C C . ALA A 1 76 ? -19.660 -7.126 -43.915 1.00 33.75 73 ALA A C 1
ATOM 518 O O . ALA A 1 76 ? -18.846 -6.432 -44.574 1.00 33.80 73 ALA A O 1
ATOM 520 N N . LYS A 1 77 ? -19.306 -7.939 -42.934 1.00 32.03 74 LYS A N 1
ATOM 521 C CA . LYS A 1 77 ? -17.891 -8.147 -42.512 1.00 30.43 74 LYS A CA 1
ATOM 522 C C . LYS A 1 77 ? -17.122 -8.985 -43.508 1.00 34.45 74 LYS A C 1
ATOM 523 O O . LYS A 1 77 ? -17.716 -9.783 -44.231 1.00 35.80 74 LYS A O 1
ATOM 529 N N . ASP A 1 78 ? -15.799 -8.821 -43.568 1.00 31.61 75 ASP A N 1
ATOM 530 C CA . ASP A 1 78 ? -14.902 -9.696 -44.353 1.00 34.07 75 ASP A CA 1
ATOM 531 C C . ASP A 1 78 ? -15.351 -11.157 -44.151 1.00 30.86 75 ASP A C 1
ATOM 532 O O . ASP A 1 78 ? -15.656 -11.583 -43.032 1.00 29.97 75 ASP A O 1
ATOM 537 N N . GLN A 1 79 ? -15.417 -11.872 -45.270 1.00 29.90 76 GLN A N 1
ATOM 538 C CA . GLN A 1 79 ? -15.849 -13.281 -45.344 1.00 31.64 76 GLN A CA 1
ATOM 539 C C . GLN A 1 79 ? -17.282 -13.533 -44.844 1.00 27.43 76 GLN A C 1
ATOM 540 O O . GLN A 1 79 ? -17.714 -14.698 -44.737 1.00 33.33 76 GLN A O 1
ATOM 546 N N . GLN A 1 80 ? -18.051 -12.496 -44.533 1.00 26.84 77 GLN A N 1
ATOM 547 C CA . GLN A 1 80 ? -19.387 -12.727 -43.990 1.00 26.31 77 GLN A CA 1
ATOM 548 C C . GLN A 1 80 ? -20.363 -13.262 -45.036 1.00 24.16 77 GLN A C 1
ATOM 549 O O . GLN A 1 80 ? -21.369 -13.887 -44.613 1.00 21.50 77 GLN A O 1
ATOM 555 N N . ILE A 1 81 ? -20.117 -12.952 -46.310 1.00 22.15 78 ILE A N 1
ATOM 556 C CA . ILE A 1 81 ? -20.963 -13.318 -47.476 1.00 22.59 78 ILE A CA 1
ATOM 557 C C . ILE A 1 81 ? -20.120 -13.844 -48.628 1.00 25.30 78 ILE A C 1
ATOM 558 O O . ILE A 1 81 ? -19.205 -13.124 -49.106 1.00 22.46 78 ILE A O 1
ATOM 563 N N . THR A 1 82 ? -20.370 -15.104 -49.090 1.00 21.40 79 THR A N 1
ATOM 564 C CA . THR A 1 82 ? -19.685 -15.672 -50.206 1.00 21.15 79 THR A CA 1
ATOM 565 C C . THR A 1 82 ? -20.736 -16.305 -51.092 1.00 26.00 79 THR A C 1
ATOM 566 O O . THR A 1 82 ? -21.560 -17.088 -50.591 1.00 24.55 79 THR A O 1
ATOM 570 N N . VAL A 1 83 ? -20.716 -15.936 -52.362 1.00 26.39 80 VAL A N 1
ATOM 571 C CA . VAL A 1 83 ? -21.604 -16.484 -53.371 1.00 25.40 80 VAL A CA 1
ATOM 572 C C . VAL A 1 83 ? -20.940 -17.603 -54.117 1.00 28.49 80 VAL A C 1
ATOM 573 O O . VAL A 1 83 ? -19.805 -17.467 -54.621 1.00 24.13 80 VAL A O 1
ATOM 577 N N . PHE A 1 84 ? -21.612 -18.734 -54.223 1.00 22.46 81 PHE A N 1
ATOM 578 C CA . PHE A 1 84 ? -21.061 -19.786 -55.083 1.00 22.69 81 PHE A CA 1
ATOM 579 C C . PHE A 1 84 ? -21.896 -19.996 -56.293 1.00 27.12 81 PHE A C 1
ATOM 580 O O . PHE A 1 84 ? -23.077 -19.763 -56.255 1.00 29.49 81 PHE A O 1
ATOM 588 N N . GLY A 1 85 ? -21.264 -20.481 -57.356 1.00 26.85 82 GLY A N 1
ATOM 589 C CA . GLY A 1 85 ? -21.835 -20.562 -58.696 1.00 29.57 82 GLY A CA 1
ATOM 590 C C . GLY A 1 85 ? -22.574 -21.852 -58.912 1.00 29.28 82 GLY A C 1
ATOM 591 O O . GLY A 1 85 ? -22.396 -22.809 -58.214 1.00 28.66 82 GLY A O 1
ATOM 592 N N . LYS A 1 86 ? -23.425 -21.874 -59.904 1.00 35.52 83 LYS A N 1
ATOM 593 C CA . LYS A 1 86 ? -24.357 -22.990 -60.048 1.00 38.39 83 LYS A CA 1
ATOM 594 C C . LYS A 1 86 ? -23.752 -24.371 -60.306 1.00 40.73 83 LYS A C 1
ATOM 595 O O . LYS A 1 86 ? -24.378 -25.378 -59.996 1.00 33.58 83 LYS A O 1
ATOM 601 N N . GLU A 1 87 ? -22.554 -24.422 -60.871 1.00 41.23 84 GLU A N 1
ATOM 602 C CA . GLU A 1 87 ? -21.822 -25.686 -61.023 1.00 44.32 84 GLU A CA 1
ATOM 603 C C . GLU A 1 87 ? -20.429 -25.767 -60.308 1.00 43.43 84 GLU A C 1
ATOM 604 O O . GLU A 1 87 ? -19.624 -26.617 -60.657 1.00 42.82 84 GLU A O 1
ATOM 610 N N . GLN A 1 88 ? -20.167 -24.907 -59.317 1.00 37.76 85 GLN A N 1
ATOM 611 C CA . GLN A 1 88 ? -18.904 -24.902 -58.579 1.00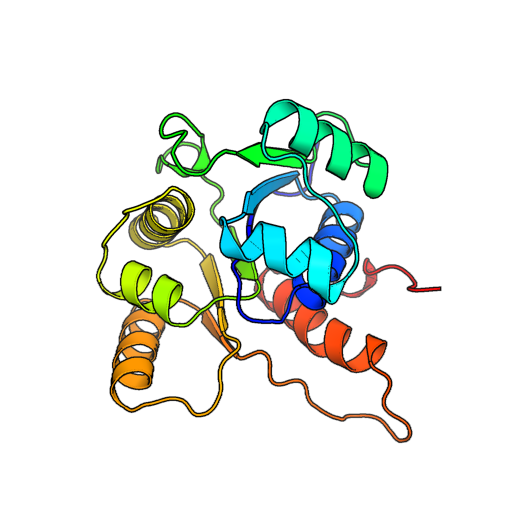 39.64 85 GLN A CA 1
ATOM 612 C C . GLN A 1 88 ? -18.927 -25.964 -57.458 1.00 40.06 85 GLN A C 1
ATOM 613 O O . GLN A 1 88 ? -19.280 -25.712 -56.285 1.00 34.45 85 GLN A O 1
ATOM 619 N N . TRP A 1 89 ? -18.566 -27.178 -57.863 1.00 38.40 86 TRP A N 1
ATOM 620 C CA . TRP A 1 89 ? -18.800 -28.389 -57.085 1.00 37.80 86 TRP A CA 1
ATOM 621 C C . TRP A 1 89 ? -17.780 -28.576 -55.997 1.00 40.05 86 TRP A C 1
ATOM 622 O O . TRP A 1 89 ? -17.854 -29.545 -55.256 1.00 42.46 86 TRP A O 1
ATOM 633 N N . PHE A 1 90 ? -16.805 -27.679 -55.941 1.00 40.94 87 PHE A N 1
ATOM 634 C CA . PHE A 1 90 ? -15.706 -27.715 -54.950 1.00 42.52 87 PHE A CA 1
ATOM 635 C C . PHE A 1 90 ? -16.040 -26.890 -53.719 1.00 36.09 87 PHE A C 1
ATOM 636 O O . PHE A 1 90 ? -15.282 -26.881 -52.783 1.00 34.93 87 PHE A O 1
ATOM 644 N N . SER A 1 91 ? -17.190 -26.205 -53.766 1.00 29.51 88 SER A N 1
ATOM 645 C CA . SER A 1 91 ? -17.662 -25.339 -52.722 1.00 25.34 88 SER A CA 1
ATOM 646 C C . SER A 1 91 ? -17.844 -26.088 -51.401 1.00 26.04 88 SER A C 1
ATOM 647 O O . SER A 1 91 ? -18.073 -27.300 -51.418 1.00 28.68 88 SER A O 1
ATOM 650 N N . PRO A 1 92 ? -17.768 -25.388 -50.254 1.00 22.89 89 PRO A N 1
ATOM 651 C CA . PRO A 1 92 ? -17.964 -26.042 -48.990 1.00 22.05 89 PRO A CA 1
ATOM 652 C C . PRO A 1 92 ? -19.401 -26.576 -48.833 1.00 18.11 89 PRO A C 1
ATOM 653 O O . PRO A 1 92 ? -19.625 -27.470 -48.058 1.00 19.29 89 PRO A O 1
ATOM 657 N N . VAL A 1 93 ? -20.358 -26.010 -49.534 1.00 17.88 90 VAL A N 1
ATOM 658 C CA . VAL A 1 93 ? -21.707 -26.512 -49.307 1.00 18.39 90 VAL A CA 1
ATOM 659 C C . VAL A 1 93 ? -21.950 -27.889 -49.939 1.00 18.94 90 VAL A C 1
ATOM 660 O O . VAL A 1 93 ? -23.010 -28.472 -49.641 1.00 18.65 90 VAL A O 1
ATOM 664 N N . ALA A 1 94 ? -21.053 -28.361 -50.820 1.00 19.32 91 ALA A N 1
ATOM 665 C CA . ALA A 1 94 ? -21.205 -29.641 -51.542 1.00 22.17 91 ALA A CA 1
ATOM 666 C C . ALA A 1 94 ? -20.635 -30.855 -50.817 1.00 21.05 91 ALA A C 1
ATOM 667 O O . ALA A 1 94 ? -20.627 -31.966 -51.409 1.00 22.69 91 ALA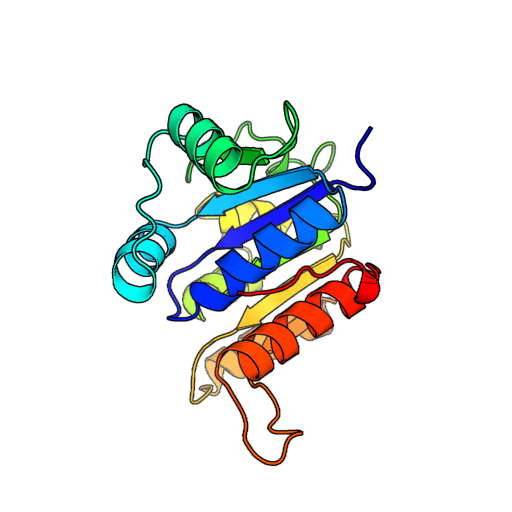 A O 1
ATOM 669 N N . SER A 1 95 ? -20.109 -30.625 -49.620 1.00 20.76 92 SER A N 1
ATOM 670 C CA . SER A 1 95 ? -19.545 -31.680 -48.785 1.00 22.12 92 SER A CA 1
ATOM 671 C C . SER A 1 95 ? -20.033 -31.685 -47.366 1.00 23.25 92 SER A C 1
ATOM 672 O O . SER A 1 95 ? -20.122 -30.658 -46.685 1.00 21.88 92 SER A O 1
ATOM 675 N N . GLY A 1 96 ? -20.296 -32.910 -46.905 1.00 27.91 93 GLY A N 1
ATOM 676 C CA . GLY A 1 96 ? -20.734 -33.167 -45.557 1.00 26.09 93 GLY A CA 1
ATOM 677 C C . GLY A 1 96 ? -19.850 -32.533 -44.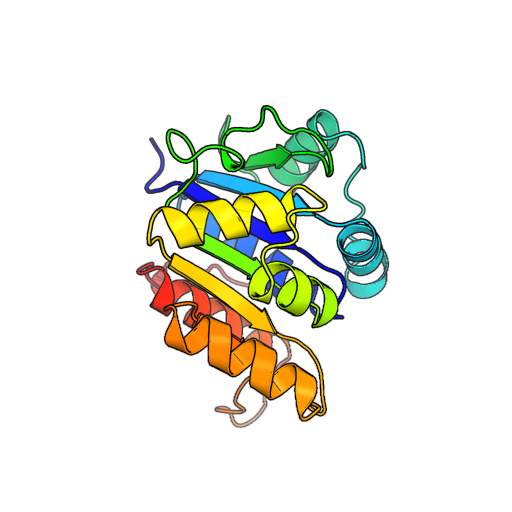515 1.00 29.68 93 GLY A C 1
ATOM 678 O O . GLY A 1 96 ? -20.326 -32.057 -43.520 1.00 29.49 93 GLY A O 1
ATOM 679 N N . SER A 1 97 ? -18.547 -32.481 -44.798 1.00 32.02 94 SER A N 1
ATOM 680 C CA . SER A 1 97 ? -17.514 -32.028 -43.882 1.00 36.07 94 SER A CA 1
ATOM 681 C C . SER A 1 97 ? -17.567 -30.577 -43.561 1.00 33.82 94 SER A C 1
ATOM 682 O O . SER A 1 97 ? -17.444 -30.196 -42.394 1.00 39.06 94 SER A O 1
ATOM 685 N N . SER A 1 98 ? -17.757 -29.758 -44.619 1.00 31.14 95 SER A N 1
ATOM 686 C CA . SER A 1 98 ? -17.666 -28.279 -44.536 1.00 31.60 95 SER A CA 1
ATOM 687 C C . SER A 1 98 ? -18.974 -27.508 -44.719 1.00 27.56 95 SER A C 1
ATOM 688 O O . SER A 1 98 ? -18.947 -26.287 -44.883 1.00 29.39 95 SER A O 1
ATOM 691 N N . ALA A 1 99 ? -20.086 -28.225 -44.877 1.00 21.99 96 ALA A N 1
ATOM 692 C CA . ALA A 1 99 ? -21.337 -27.580 -45.199 1.00 20.21 96 ALA A CA 1
ATOM 693 C C . ALA A 1 99 ? -22.011 -27.165 -43.950 1.00 20.02 96 ALA A C 1
ATOM 694 O O . ALA A 1 99 ? -22.026 -27.914 -42.986 1.00 20.16 96 ALA A O 1
ATOM 696 N N . PRO A 1 100 ? -22.601 -25.947 -43.943 1.00 18.33 97 PRO A N 1
ATOM 697 C CA . PRO A 1 100 ? -23.411 -25.509 -42.853 1.00 19.85 97 PRO A CA 1
ATOM 698 C C . PRO A 1 100 ? -24.475 -26.536 -42.509 1.00 19.94 97 PRO A C 1
ATOM 699 O O . PRO A 1 100 ? -25.001 -27.237 -43.408 1.00 19.54 97 PRO A O 1
ATOM 703 N N . LYS A 1 101 ? -24.798 -26.625 -41.230 1.00 20.09 98 LYS A N 1
ATOM 704 C CA . LYS A 1 101 ? -25.811 -27.541 -40.829 1.00 22.51 98 LYS A CA 1
ATOM 705 C C . LYS A 1 101 ? -27.249 -26.998 -40.992 1.00 23.85 98 LYS A C 1
ATOM 706 O O . LYS A 1 101 ? -28.205 -27.750 -40.804 1.00 23.05 98 LYS A O 1
ATOM 712 N N . GLN A 1 102 ? -27.379 -25.698 -41.295 1.00 20.05 99 GLN A N 1
ATOM 713 C CA . GLN A 1 102 ? -28.634 -25.026 -41.563 1.00 17.79 99 GLN A CA 1
ATOM 714 C C . GLN A 1 102 ? -28.656 -24.471 -42.977 1.00 15.98 99 GLN A C 1
ATOM 715 O O . GLN A 1 102 ? -27.688 -23.800 -43.406 1.00 16.77 99 GLN A O 1
ATOM 721 N N . MET A 1 103 ? -29.749 -24.754 -43.730 1.00 15.28 100 MET A N 1
ATOM 722 C CA . MET A 1 103 ? -29.890 -24.220 -45.035 1.00 13.38 100 MET A CA 1
ATOM 723 C C . MET A 1 103 ? -31.349 -23.814 -45.233 1.00 14.73 100 MET A C 1
ATOM 724 O O . MET A 1 103 ? -32.277 -24.541 -44.869 1.00 13.23 100 MET A O 1
ATOM 729 N N . VAL A 1 104 ? -31.516 -22.637 -45.818 1.00 17.42 101 VAL A N 1
ATOM 730 C CA . VAL A 1 104 ? -32.822 -22.128 -46.221 1.00 14.34 101 VAL A CA 1
ATOM 731 C C . VAL A 1 104 ? -32.868 -21.919 -47.722 1.00 15.02 101 VAL A C 1
ATOM 732 O O . VAL A 1 104 ? -31.928 -21.384 -48.357 1.00 14.55 101 VAL A O 1
ATOM 736 N N . VAL A 1 105 ? -33.928 -22.453 -48.335 1.00 12.66 102 VAL A N 1
ATOM 737 C CA . VAL A 1 105 ? -34.257 -22.124 -49.749 1.00 12.67 102 VAL A CA 1
ATOM 738 C C . VAL A 1 105 ? -35.421 -21.108 -49.789 1.00 13.03 102 VAL A C 1
ATOM 739 O O . VAL A 1 105 ? -36.595 -21.406 -49.511 1.00 15.08 102 VAL A O 1
ATOM 743 N N . CYS A 1 106 ? -35.070 -19.875 -50.140 1.00 14.74 103 CYS A N 1
ATOM 744 C CA . CYS A 1 106 ? -36.047 -18.754 -49.973 1.00 14.58 103 CYS A CA 1
ATOM 745 C C . CYS A 1 106 ? -35.995 -17.798 -51.207 1.00 17.24 103 CYS A C 1
ATOM 746 O O . CYS A 1 106 ? -34.933 -17.157 -51.420 1.00 19.72 103 CYS A O 1
ATOM 749 N N . PRO A 1 107 ? -37.049 -17.767 -52.024 1.00 15.50 104 PRO A N 1
ATOM 750 C CA . PRO A 1 107 ? -38.172 -18.660 -52.037 1.00 14.77 104 PRO A CA 1
ATOM 751 C C . PRO A 1 107 ? -37.774 -19.943 -52.737 1.00 14.68 104 PRO A C 1
ATOM 752 O O . PRO A 1 107 ? -36.680 -20.019 -53.298 1.00 17.58 104 PRO A O 1
ATOM 756 N N . CYS A 1 108 ? -38.646 -20.955 -52.683 1.00 13.36 105 CYS A N 1
ATOM 757 C CA . CYS A 1 108 ? -38.404 -22.240 -53.269 1.00 14.31 105 CYS A CA 1
ATOM 758 C C . CYS A 1 108 ? -39.474 -22.586 -54.269 1.00 12.74 105 CYS A C 1
ATOM 759 O O . CYS A 1 108 ? -40.615 -22.626 -53.888 1.00 14.83 105 CYS A O 1
ATOM 762 N N . SER A 1 109 ? -39.063 -22.771 -55.514 1.00 14.48 106 SER A N 1
ATOM 763 C CA . SER A 1 109 ? -39.924 -23.191 -56.634 1.00 11.82 106 SER A CA 1
ATOM 764 C C . SER A 1 109 ? -40.320 -24.656 -56.311 1.00 12.39 106 SER A C 1
ATOM 765 O O . SER A 1 109 ? -39.589 -25.379 -55.628 1.00 13.28 106 SER A O 1
ATOM 768 N N . THR A 1 110 ? -41.411 -25.069 -56.868 1.00 10.98 107 THR A N 1
ATOM 769 C CA . THR A 1 110 ? -41.759 -26.497 -56.729 1.00 11.66 107 THR A CA 1
ATOM 770 C C . THR A 1 110 ? -40.838 -27.343 -57.566 1.00 10.89 107 THR A C 1
ATOM 771 O O . THR A 1 110 ? -40.669 -28.499 -57.191 1.00 12.67 107 THR A O 1
ATOM 775 N N . GLY A 1 111 ? -40.262 -26.868 -58.693 1.00 12.76 108 GLY A N 1
ATOM 776 C CA . GLY A 1 111 ? -39.362 -27.715 -59.450 1.00 15.04 108 GLY A CA 1
ATOM 777 C C . GLY A 1 111 ? -38.076 -28.019 -58.726 1.00 15.40 108 GLY A C 1
ATOM 778 O O . GLY A 1 111 ? -37.549 -29.169 -58.803 1.00 13.29 108 GLY A O 1
ATOM 779 N N . THR A 1 112 ? -37.569 -27.023 -57.983 1.00 12.96 109 THR A N 1
ATOM 780 C CA . THR A 1 112 ? -36.400 -27.269 -57.161 1.00 13.42 109 THR A CA 1
ATOM 781 C C . THR A 1 112 ? -36.709 -28.210 -55.967 1.00 12.39 109 THR A C 1
ATOM 782 O O . THR A 1 112 ? -35.901 -29.129 -55.699 1.00 13.18 109 THR A O 1
ATOM 786 N N . MET A 1 113 ? -37.792 -27.922 -55.270 1.00 12.81 110 MET A N 1
ATOM 787 C CA . MET A 1 113 ? -38.293 -28.785 -54.232 1.00 11.97 110 MET A CA 1
ATOM 788 C C . MET A 1 113 ? -38.409 -30.255 -54.780 1.00 12.34 110 MET A C 1
ATOM 789 O O . MET A 1 113 ? -38.030 -31.210 -54.071 1.00 11.68 110 MET A O 1
ATOM 794 N N . ALA A 1 114 ? -38.905 -30.460 -55.996 1.00 12.79 111 ALA A N 1
ATOM 795 C CA . ALA A 1 114 ? -39.117 -31.832 -56.540 1.00 11.28 111 ALA A CA 1
ATOM 796 C C . ALA A 1 114 ? -37.756 -32.509 -56.706 1.00 12.14 111 ALA A C 1
ATOM 797 O O . ALA A 1 114 ? -37.556 -33.699 -56.343 1.00 11.24 111 ALA A O 1
ATOM 799 N N . ALA A 1 115 ? -36.851 -31.804 -57.349 1.00 11.76 112 ALA A N 1
ATOM 800 C CA . ALA A 1 115 ? -35.489 -32.314 -57.477 1.00 10.37 112 ALA A CA 1
ATOM 801 C C . ALA A 1 115 ? -34.832 -32.685 -56.170 1.00 11.11 112 ALA A C 1
ATOM 802 O O . ALA A 1 115 ? -34.241 -33.818 -56.006 1.00 12.72 112 ALA A O 1
ATOM 804 N N . ILE A 1 116 ? -35.108 -31.863 -55.124 1.00 10.18 113 ILE A N 1
ATOM 805 C CA . ILE A 1 116 ? -34.534 -32.138 -53.807 1.00 10.44 113 ILE A CA 1
ATOM 806 C C . ILE A 1 116 ? -35.212 -33.420 -53.260 1.00 10.21 113 ILE A C 1
ATOM 807 O O . ILE A 1 116 ? -34.488 -34.318 -52.749 1.00 9.61 113 ILE A O 1
ATOM 812 N N . CYS A 1 117 ? -36.546 -33.531 -53.421 1.00 8.62 114 CYS A N 1
ATOM 813 C CA . CYS A 1 117 ? -37.324 -34.632 -52.887 1.00 9.39 114 CYS A CA 1
ATOM 814 C C . CYS A 1 117 ? -36.791 -35.942 -53.454 1.00 9.95 114 CYS A C 1
ATOM 815 O O . CYS A 1 117 ? -36.620 -36.933 -52.712 1.00 11.18 114 CYS A O 1
ATOM 818 N N . HIS A 1 118 ? -36.485 -35.920 -54.747 1.00 11.35 115 HIS A N 1
ATOM 819 C CA . HIS A 1 118 ? -36.110 -37.170 -55.460 1.00 16.15 115 HIS A CA 1
ATOM 820 C C . HIS A 1 118 ? -34.587 -37.468 -55.464 1.00 15.78 115 HIS A C 1
ATOM 821 O O . HIS A 1 118 ? -34.182 -38.495 -55.922 1.00 16.53 115 HIS A O 1
ATOM 828 N N . GLY A 1 119 ? -33.801 -36.522 -54.954 1.00 14.47 116 GLY A N 1
ATOM 829 C CA . GLY A 1 119 ? -32.321 -36.661 -54.845 1.00 15.88 116 GLY A CA 1
ATOM 830 C C . GLY A 1 119 ? -31.485 -36.362 -56.085 1.00 14.47 116 GLY A C 1
ATOM 831 O O . GLY A 1 119 ? -30.424 -36.928 -56.241 1.00 15.54 116 GLY A O 1
ATOM 832 N N . MET A 1 120 ? -32.017 -35.536 -56.976 1.00 14.59 117 MET A N 1
ATOM 833 C CA . MET A 1 120 ? -31.456 -35.264 -58.279 1.00 18.91 117 MET A CA 1
ATOM 834 C C . MET A 1 120 ? -30.129 -34.509 -58.268 1.00 20.48 117 MET A C 1
ATOM 835 O O . MET A 1 120 ? -29.278 -34.812 -59.092 1.00 21.86 117 MET A O 1
ATOM 840 N N . SER A 1 121 ? -29.938 -33.544 -57.427 1.00 21.16 118 SER A N 1
ATOM 841 C CA . SER A 1 121 ? -28.540 -32.981 -57.336 1.00 21.22 118 SER A CA 1
ATOM 842 C C . SER A 1 121 ? -28.009 -32.600 -58.707 1.00 23.45 118 SER A C 1
ATOM 843 O O . SER A 1 121 ? -26.836 -32.923 -59.003 1.00 23.77 118 SER A O 1
ATOM 846 N N . ASP A 1 122 ? -28.820 -31.922 -59.555 1.00 22.68 119 ASP A N 1
ATOM 847 C CA . ASP A 1 122 ? -28.386 -31.425 -60.943 1.00 26.00 119 ASP A CA 1
ATOM 848 C C . ASP A 1 122 ? -27.734 -30.040 -60.941 1.00 22.64 119 ASP A C 1
ATOM 849 O O . ASP A 1 122 ? -27.196 -29.571 -61.950 1.00 25.74 119 ASP A O 1
ATOM 854 N N . ASN A 1 123 ? -27.734 -29.361 -59.812 1.00 19.76 120 ASN A N 1
ATOM 855 C CA . ASN A 1 123 ? -27.008 -28.095 -59.666 1.00 20.57 120 ASN A CA 1
ATOM 856 C C . ASN A 1 123 ? -26.571 -27.948 -58.245 1.00 21.48 120 ASN A C 1
ATOM 857 O O . ASN A 1 123 ? -26.821 -28.845 -57.438 1.00 19.10 120 ASN A O 1
ATOM 862 N N . LEU A 1 124 ? -25.892 -26.834 -57.939 1.00 16.96 121 LEU A N 1
ATOM 863 C CA . LEU A 1 124 ? -25.355 -26.686 -56.598 1.00 17.67 121 LEU A CA 1
ATOM 864 C C . LEU A 1 124 ? -26.381 -26.549 -55.534 1.00 16.54 121 LEU A C 1
ATOM 865 O O . LEU A 1 124 ? -26.125 -27.046 -54.468 1.00 17.31 121 LEU A O 1
ATOM 870 N N . ILE A 1 125 ? -27.534 -25.897 -55.819 1.00 14.85 122 ILE A N 1
ATOM 871 C CA . ILE A 1 125 ? -28.596 -25.773 -54.849 1.00 15.25 122 ILE A CA 1
ATOM 872 C C . ILE A 1 125 ? -29.070 -27.146 -54.416 1.00 13.12 122 ILE A C 1
ATOM 873 O O . ILE A 1 125 ? -29.166 -27.466 -53.225 1.00 14.39 122 ILE A O 1
ATOM 878 N N . GLU A 1 126 ? -29.344 -27.957 -55.407 1.00 12.95 123 GLU A N 1
ATOM 879 C CA . GLU A 1 126 ? -29.860 -29.325 -55.170 1.00 14.07 123 GLU A CA 1
ATOM 880 C C . GLU A 1 126 ? -28.813 -30.236 -54.499 1.00 15.60 123 GLU A C 1
ATOM 881 O O . GLU A 1 126 ? -29.095 -30.962 -53.563 1.00 16.98 123 GLU A O 1
ATOM 887 N N . ARG A 1 127 ? -27.562 -30.159 -54.894 1.00 14.99 124 ARG A N 1
ATOM 888 C CA . ARG A 1 127 ? -26.531 -30.884 -54.183 1.00 16.63 124 ARG A CA 1
ATOM 889 C C . ARG A 1 127 ? -26.353 -30.403 -52.718 1.00 14.01 124 ARG A C 1
ATOM 890 O O . ARG A 1 127 ? -26.143 -31.203 -51.821 1.00 16.30 124 ARG A O 1
ATOM 898 N N . ALA A 1 128 ? -26.376 -29.087 -52.470 1.00 12.25 125 ALA A N 1
ATOM 899 C CA . ALA A 1 128 ? -26.295 -28.560 -51.071 1.00 12.22 125 ALA A CA 1
ATOM 900 C C . ALA A 1 128 ? -27.419 -29.079 -50.235 1.00 11.69 125 ALA A C 1
ATOM 901 O O . ALA A 1 128 ? -27.169 -29.527 -49.101 1.00 12.68 125 ALA A O 1
ATOM 903 N N . ALA A 1 129 ? -28.650 -29.035 -50.759 1.00 11.49 126 ALA A N 1
ATOM 904 C CA . ALA A 1 129 ? -29.801 -29.566 -49.991 1.00 11.86 126 ALA A CA 1
ATOM 905 C C . ALA A 1 129 ? -29.601 -31.014 -49.703 1.00 11.53 126 ALA A C 1
ATOM 906 O O . ALA A 1 129 ? -29.972 -31.484 -48.582 1.00 9.94 126 ALA A O 1
ATOM 908 N N . ASP A 1 130 ? -29.135 -31.775 -50.713 1.00 12.34 127 ASP A N 1
ATOM 909 C CA . ASP A 1 130 ? -28.930 -33.209 -50.538 1.00 13.82 127 ASP A CA 1
ATOM 910 C C . ASP A 1 130 ? -27.965 -33.508 -49.417 1.00 13.11 127 ASP A C 1
ATOM 911 O O . ASP A 1 130 ? -28.139 -34.477 -48.614 1.00 14.87 127 ASP A O 1
ATOM 916 N N . VAL A 1 131 ? -26.914 -32.694 -49.351 1.00 13.38 128 VAL A N 1
ATOM 917 C CA . VAL A 1 131 ? -25.943 -32.809 -48.292 1.00 13.92 128 VAL A CA 1
ATOM 918 C C . VAL A 1 131 ? -26.520 -32.506 -46.870 1.00 14.34 128 VAL A C 1
ATOM 919 O O . VAL A 1 131 ? -26.279 -33.300 -45.976 1.00 12.95 128 VAL A O 1
ATOM 923 N N . VAL A 1 132 ? -27.303 -31.424 -46.705 1.00 13.67 129 VAL A N 1
ATOM 924 C CA . VAL A 1 132 ? -27.915 -31.075 -45.442 1.00 15.09 129 VAL A CA 1
ATOM 925 C C . VAL A 1 132 ? -28.803 -32.280 -45.044 1.00 12.91 129 VAL A C 1
ATOM 926 O O . VAL A 1 132 ? -28.825 -32.713 -43.871 1.00 12.86 129 VAL A O 1
ATOM 930 N N . ILE A 1 133 ? -29.481 -32.896 -46.004 1.00 12.90 130 ILE A N 1
ATOM 931 C CA . ILE A 1 133 ? -30.435 -33.952 -45.635 1.00 12.45 130 ILE A CA 1
ATOM 932 C C . ILE A 1 133 ? -29.670 -35.213 -45.150 1.00 13.28 130 ILE A C 1
ATOM 933 O O . ILE A 1 133 ? -30.065 -35.844 -44.152 1.00 12.01 130 ILE A O 1
ATOM 938 N N . LYS A 1 134 ? -28.614 -35.572 -45.848 1.00 12.98 131 LYS A N 1
ATOM 939 C CA . LYS A 1 134 ? -27.832 -36.795 -45.474 1.00 14.81 131 LYS A CA 1
ATOM 940 C C . LYS A 1 134 ? -27.093 -36.584 -44.200 1.00 15.09 131 LYS A C 1
ATOM 941 O O . LYS A 1 134 ? -27.016 -37.579 -43.461 1.00 12.72 131 LYS A O 1
ATOM 947 N N . GLU A 1 135 ? -26.725 -35.319 -43.877 1.00 16.13 132 GLU A N 1
ATOM 948 C CA . GLU A 1 135 ? -26.064 -35.003 -42.571 1.00 16.32 132 GLU A CA 1
ATOM 949 C C . GLU A 1 135 ? -27.027 -34.805 -41.468 1.00 17.27 132 GLU A C 1
ATOM 950 O O . GLU A 1 135 ? -26.611 -34.498 -40.367 1.00 14.99 132 GLU A O 1
ATOM 956 N N . ARG A 1 136 ? -28.342 -34.879 -41.747 1.00 14.24 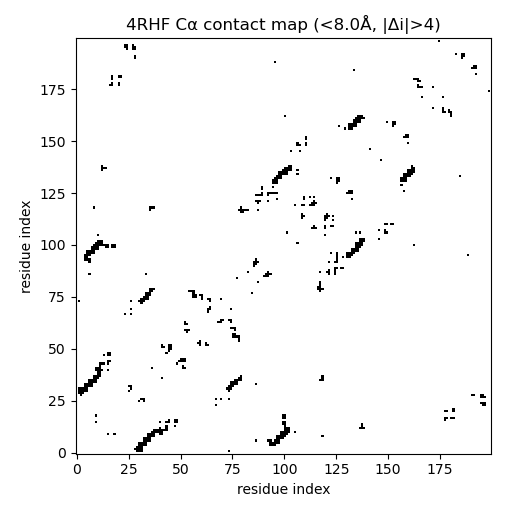133 ARG A N 1
ATOM 957 C CA . ARG A 1 136 ? -29.482 -34.659 -40.805 1.00 15.83 133 ARG A CA 1
ATOM 958 C C . ARG A 1 136 ? -29.433 -33.270 -40.169 1.00 16.69 133 ARG A C 1
ATOM 959 O O . ARG A 1 136 ? -29.636 -33.156 -38.974 1.00 13.95 133 ARG A O 1
ATOM 967 N N . GLY A 1 137 ? -29.077 -32.307 -41.001 1.00 16.45 134 GLY A N 1
ATOM 968 C CA . GLY A 1 137 ? -29.178 -30.932 -40.747 1.00 15.73 134 GLY A CA 1
ATOM 969 C C . GLY A 1 137 ? -30.606 -30.416 -40.895 1.00 14.70 134 GLY A C 1
ATOM 970 O O . GLY A 1 137 ? -31.592 -31.137 -40.812 1.00 17.13 134 GLY A O 1
ATOM 971 N N . GLN A 1 138 ? -30.675 -29.092 -40.856 1.00 14.73 135 GLN A N 1
ATOM 972 C CA . GLN A 1 138 ? -31.919 -28.369 -40.842 1.00 14.76 135 GLN A CA 1
ATOM 973 C C . GLN A 1 138 ? -32.033 -27.714 -42.225 1.00 12.67 135 GLN A C 1
ATOM 974 O O . GLN A 1 138 ? -31.430 -26.710 -42.515 1.00 13.22 135 GLN A O 1
ATOM 980 N N . LEU A 1 139 ? -32.959 -28.230 -43.028 1.00 12.31 136 LEU A N 1
ATOM 981 C CA . LEU A 1 139 ? -33.353 -27.637 -44.359 1.00 11.65 136 LEU A CA 1
ATOM 982 C C . LEU A 1 139 ? -34.824 -27.148 -44.333 1.00 13.10 136 LEU A C 1
ATOM 983 O O . LEU A 1 139 ? -35.757 -27.838 -43.797 1.00 14.53 136 LEU A O 1
ATOM 988 N N . ILE A 1 140 ? -34.925 -25.846 -44.644 1.00 13.17 137 ILE A N 1
ATOM 989 C CA . ILE A 1 140 ? -36.170 -25.081 -44.612 1.00 13.90 137 ILE A CA 1
ATOM 990 C C . ILE A 1 140 ? -36.416 -24.667 -46.065 1.00 14.60 137 ILE A C 1
ATOM 991 O O . ILE A 1 140 ? -35.569 -24.014 -46.707 1.00 12.33 137 ILE A O 1
ATOM 996 N N . LEU A 1 141 ? -37.554 -25.105 -46.608 1.00 12.40 138 LEU A N 1
ATOM 997 C CA . LEU A 1 141 ? -37.955 -24.759 -47.919 1.00 12.56 138 LEU A CA 1
ATOM 998 C C . LEU A 1 141 ? -39.169 -23.808 -47.803 1.00 11.59 138 LEU A C 1
ATOM 999 O O . LEU A 1 141 ? -40.307 -24.186 -47.378 1.00 12.15 138 LEU A O 1
ATOM 1004 N N . MET A 1 142 ? -38.978 -22.585 -48.248 1.00 12.06 139 MET A N 1
ATOM 1005 C CA . MET A 1 142 ? -40.063 -21.589 -48.149 1.00 12.51 139 MET A CA 1
ATOM 1006 C C . MET A 1 142 ? -40.741 -21.629 -49.509 1.00 13.68 139 MET A C 1
ATOM 1007 O O . MET A 1 142 ? -40.401 -20.841 -50.463 1.00 14.51 139 MET A O 1
ATOM 1012 N N . VAL A 1 143 ? -41.656 -22.591 -49.676 1.00 12.21 140 VAL A N 1
ATOM 1013 C CA . VAL A 1 143 ? -42.317 -22.779 -50.956 1.00 14.27 140 VAL A CA 1
ATOM 1014 C C . VAL A 1 143 ? -43.221 -21.600 -51.337 1.00 16.60 140 VAL A C 1
ATOM 1015 O O . VAL A 1 143 ? -43.975 -21.136 -50.551 1.00 19.64 140 VAL A O 1
ATOM 1019 N N . ARG A 1 144 ? -43.203 -21.205 -52.608 1.00 14.63 141 ARG A N 1
ATOM 1020 C CA . ARG A 1 144 ? -44.084 -20.141 -53.076 1.00 15.85 141 ARG A CA 1
ATOM 1021 C C . ARG A 1 144 ? -44.730 -20.605 -54.346 1.00 15.25 141 ARG A C 1
ATOM 1022 O O . ARG A 1 144 ? -44.088 -20.652 -55.430 1.00 18.44 141 ARG A O 1
ATOM 1030 N N . GLU A 1 145 ? -45.958 -21.103 -54.182 1.00 12.25 142 GLU A N 1
ATOM 1031 C CA . GLU A 1 145 ? -46.679 -21.669 -55.311 1.00 18.18 142 GLU A CA 1
ATOM 1032 C C . GLU A 1 145 ? -48.098 -21.812 -54.860 1.00 16.18 142 GLU A C 1
ATOM 1033 O O . GLU A 1 145 ? -48.349 -21.997 -53.619 1.00 14.30 142 GLU A O 1
ATOM 1039 N N . THR A 1 146 ? -49.040 -21.612 -55.788 1.00 14.36 143 THR A N 1
ATOM 1040 C CA . THR A 1 146 ? -50.424 -21.975 -55.445 1.00 14.95 143 THR A CA 1
ATOM 1041 C C . THR A 1 146 ? -51.159 -22.199 -56.784 1.00 14.77 143 THR A C 1
ATOM 1042 O O . THR A 1 146 ? -50.785 -21.593 -57.856 1.00 15.46 143 THR A O 1
ATOM 1046 N N . PRO A 1 147 ? -52.158 -23.084 -56.785 1.00 14.22 144 PRO A N 1
ATOM 1047 C CA . PRO A 1 147 ? -52.389 -24.109 -55.747 1.00 13.31 144 PRO A CA 1
ATOM 1048 C C . PRO A 1 147 ? -51.298 -25.126 -55.740 1.00 14.86 144 PRO A C 1
ATOM 1049 O O . PRO A 1 147 ? -50.393 -25.096 -56.631 1.00 13.36 144 PRO A O 1
ATOM 1053 N N . PHE A 1 148 ? -51.430 -26.101 -54.811 1.00 13.30 145 PHE A N 1
ATOM 1054 C CA . PHE A 1 148 ? -50.482 -27.218 -54.654 1.00 15.28 145 PHE A CA 1
ATOM 1055 C C . PHE A 1 148 ? -51.176 -28.395 -55.310 1.00 14.89 145 PHE A C 1
ATOM 1056 O O . PHE A 1 148 ? -52.204 -28.856 -54.818 1.00 18.65 145 PHE A O 1
ATOM 1064 N N . SER A 1 149 ? -50.610 -28.798 -56.431 1.00 10.28 146 SER A N 1
ATOM 1065 C CA . SER A 1 149 ? -51.049 -30.082 -5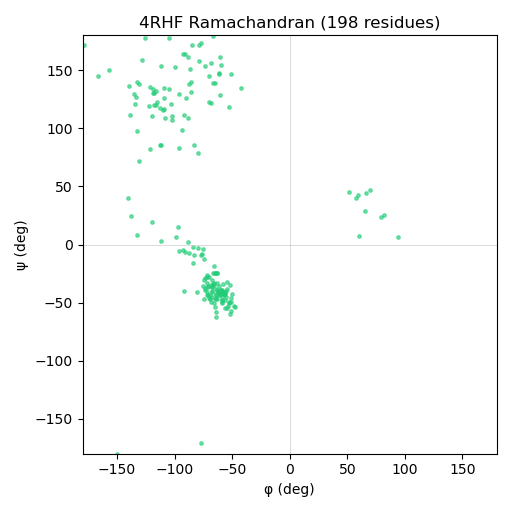7.034 1.00 11.69 146 SER A CA 1
ATOM 1066 C C . SER A 1 149 ? -50.823 -31.289 -56.090 1.00 10.08 146 SER A C 1
ATOM 1067 O O . SER A 1 149 ? -50.003 -31.311 -55.230 1.00 10.57 146 SER A O 1
ATOM 1070 N N . THR A 1 150 ? -51.529 -32.374 -56.386 1.00 10.23 147 THR A N 1
ATOM 1071 C CA . THR A 1 150 ? -51.360 -33.666 -55.736 1.00 8.40 147 THR A CA 1
ATOM 1072 C C . THR A 1 150 ? -49.906 -34.089 -55.784 1.00 10.00 147 THR A C 1
ATOM 1073 O O . THR A 1 150 ? -49.396 -34.469 -54.725 1.00 9.32 147 THR A O 1
ATOM 1077 N N . LEU A 1 151 ? -49.260 -34.048 -56.928 1.00 9.88 148 LEU A N 1
ATOM 1078 C CA . LEU A 1 151 ? -47.872 -34.537 -57.055 1.00 10.74 148 LEU A CA 1
ATOM 1079 C C . LEU A 1 151 ? -46.945 -33.688 -56.211 1.00 10.25 148 LEU A C 1
ATOM 1080 O O . LEU A 1 151 ? -46.026 -34.243 -55.550 1.00 10.10 148 LEU A O 1
ATOM 1085 N N . HIS A 1 152 ? -47.199 -32.365 -56.166 1.00 9.97 149 HIS A N 1
ATOM 1086 C CA . HIS A 1 152 ? -46.339 -31.591 -55.309 1.00 11.06 149 HIS A CA 1
ATOM 1087 C C . HIS A 1 152 ? -46.593 -31.756 -53.828 1.00 9.59 149 HIS A C 1
ATOM 1088 O O . HIS A 1 152 ? -45.678 -31.700 -53.089 1.00 10.14 149 HIS A O 1
ATOM 1095 N N . LEU A 1 153 ? -47.803 -32.052 -53.422 1.00 8.89 150 LEU A N 1
ATOM 1096 C CA . LEU A 1 153 ? -48.038 -32.438 -52.005 1.00 8.80 150 LEU A CA 1
ATOM 1097 C C . LEU A 1 153 ? -47.347 -33.748 -51.692 1.00 10.11 150 LEU A C 1
ATOM 1098 O O . LEU A 1 153 ? -46.903 -33.924 -50.567 1.00 8.80 150 LEU A O 1
ATOM 1103 N N . GLN A 1 154 ? -47.264 -34.707 -52.632 1.00 8.75 151 GLN A N 1
ATOM 1104 C CA . GLN A 1 154 ? -46.580 -35.999 -52.333 1.00 11.35 151 GLN A CA 1
ATOM 1105 C C . GLN A 1 154 ? -45.048 -35.691 -52.138 1.00 8.47 151 GLN A C 1
ATOM 1106 O O . GLN A 1 154 ? -44.478 -36.176 -51.233 1.00 9.61 151 GLN A O 1
ATOM 1112 N N . ASN A 1 155 ? -44.546 -34.731 -52.934 1.00 9.08 152 ASN A N 1
ATOM 1113 C CA . ASN A 1 155 ? -43.136 -34.295 -52.871 1.00 9.38 152 ASN A CA 1
ATOM 1114 C C . ASN A 1 155 ? -42.920 -33.679 -51.473 1.00 9.06 152 ASN A C 1
ATOM 1115 O O . ASN A 1 155 ? -41.967 -34.027 -50.761 1.00 8.31 152 ASN A O 1
ATOM 1120 N N . MET A 1 156 ? -43.731 -32.641 -51.157 1.00 8.74 153 MET A N 1
ATOM 1121 C CA . MET A 1 156 ? -43.687 -32.044 -49.839 1.00 9.53 153 MET A CA 1
ATOM 1122 C C . MET A 1 156 ? -43.802 -32.968 -48.655 1.00 9.03 153 MET A C 1
ATOM 1123 O O . MET A 1 156 ? -42.976 -32.844 -47.681 1.00 7.41 153 MET A O 1
ATOM 1128 N N . LEU A 1 157 ? -44.786 -33.896 -48.741 1.00 8.57 154 LEU A N 1
ATOM 1129 C CA . LEU A 1 157 ? -44.984 -34.880 -47.688 1.00 10.03 154 LEU A CA 1
ATOM 1130 C C . LEU A 1 157 ? -43.704 -35.724 -47.476 1.00 8.47 154 LEU A C 1
ATOM 1131 O O . LEU A 1 157 ? -43.267 -35.895 -46.331 1.00 10.04 154 LEU A O 1
ATOM 1136 N N . SER A 1 158 ? -43.078 -36.241 -48.549 1.00 9.88 155 SER A N 1
ATOM 1137 C CA . SER A 1 158 ? -41.860 -37.008 -48.469 1.00 11.37 155 SER A CA 1
ATOM 1138 C C . SER A 1 158 ? -40.810 -36.265 -47.665 1.00 8.87 155 SER A C 1
ATOM 1139 O O . SER A 1 158 ? -40.220 -36.780 -46.712 1.00 9.28 155 SER A O 1
ATOM 1142 N N . LEU A 1 159 ? -40.457 -35.089 -48.144 1.00 8.65 156 LEU A N 1
ATOM 1143 C CA . LEU A 1 159 ? -39.477 -34.269 -47.493 1.00 8.73 156 LEU A CA 1
ATOM 1144 C C . LEU A 1 159 ? -39.792 -33.991 -46.079 1.00 9.89 156 LEU A C 1
ATOM 1145 O O . LEU A 1 159 ? -38.920 -34.150 -45.222 1.00 10.41 156 LEU A O 1
ATOM 1150 N N . SER A 1 160 ? -41.077 -33.638 -45.783 1.00 9.30 157 SER A N 1
ATOM 1151 C CA . SER A 1 160 ? -41.459 -33.338 -44.425 1.00 9.37 157 SER A CA 1
ATOM 1152 C C . SER A 1 160 ? -41.206 -34.586 -43.529 1.00 9.05 157 SER A C 1
ATOM 1153 O O . SER A 1 160 ? -40.830 -34.450 -42.337 1.00 6.95 157 SER A O 1
ATOM 1156 N N . GLN A 1 161 ? -41.563 -35.786 -44.013 1.00 10.05 158 GLN A N 1
ATOM 1157 C CA . GLN A 1 161 ? -41.417 -36.976 -43.240 1.00 11.75 158 GLN A CA 1
ATOM 1158 C C . GLN A 1 161 ? -39.996 -37.270 -42.908 1.00 11.25 158 GLN A C 1
ATOM 1159 O O . GLN A 1 161 ? -39.687 -37.849 -41.860 1.00 10.45 158 GLN A O 1
ATOM 1165 N N . GLN A 1 162 ? -39.116 -36.739 -43.757 1.00 10.97 159 GLN A N 1
ATOM 1166 C CA . GLN A 1 162 ? -37.673 -36.863 -43.670 1.00 13.00 159 GLN A CA 1
ATOM 1167 C C . GLN A 1 162 ? -37.016 -35.656 -42.993 1.00 11.93 159 GLN A C 1
ATOM 1168 O O . GLN A 1 162 ? -35.778 -35.569 -42.991 1.00 13.35 159 GLN A O 1
ATOM 1174 N N . GLY A 1 163 ? -37.802 -34.827 -42.320 1.00 11.96 160 GLY A N 1
ATOM 1175 C CA . GLY A 1 163 ? -37.338 -33.864 -41.446 1.00 12.54 160 GLY A CA 1
ATOM 1176 C C . GLY A 1 163 ? -37.131 -32.464 -41.997 1.00 13.60 160 GLY A C 1
ATOM 1177 O O . GLY A 1 163 ? -36.525 -31.619 -41.264 1.00 12.75 160 GLY A O 1
ATOM 1178 N N . VAL A 1 164 ? -37.536 -32.256 -43.238 1.00 12.76 161 VAL A N 1
ATOM 1179 C CA . VAL A 1 164 ? -37.358 -30.983 -43.901 1.00 12.80 161 VAL A CA 1
ATOM 1180 C C . VAL A 1 164 ? -38.549 -30.104 -43.527 1.00 12.99 161 VAL A C 1
ATOM 1181 O O . VAL A 1 164 ? -39.663 -30.647 -43.494 1.00 13.47 161 VAL A O 1
ATOM 1185 N N . THR A 1 165 ? -38.328 -28.790 -43.264 1.00 12.33 162 THR A N 1
ATOM 1186 C CA . THR A 1 165 ? -39.401 -27.928 -42.867 1.00 13.59 162 THR A CA 1
ATOM 1187 C C . THR A 1 165 ? -40.002 -27.270 -44.091 1.00 11.85 162 THR A C 1
ATOM 1188 O O . THR A 1 165 ? -39.288 -26.648 -44.805 1.00 14.04 162 THR A O 1
ATOM 1192 N N . ILE A 1 166 ? -41.227 -27.649 -44.417 1.00 12.16 163 ILE A N 1
ATOM 1193 C CA . ILE A 1 166 ? -41.986 -27.085 -45.531 1.00 12.50 163 ILE A CA 1
ATOM 1194 C C . ILE A 1 166 ? -42.740 -25.889 -45.032 1.00 11.33 163 ILE A C 1
ATOM 1195 O O . ILE A 1 166 ? -43.754 -26.015 -44.334 1.00 14.85 163 ILE A O 1
ATOM 1200 N N . MET A 1 167 ? -42.297 -24.692 -45.460 1.00 11.32 164 MET A N 1
ATOM 1201 C CA . MET A 1 167 ? -42.765 -23.486 -44.959 1.00 13.11 164 MET A CA 1
ATOM 1202 C C . MET A 1 167 ? -43.349 -22.633 -46.073 1.00 13.61 164 MET A C 1
ATOM 1203 O O . MET A 1 167 ? -42.687 -21.749 -46.589 1.00 16.02 164 MET A O 1
ATOM 1208 N N . PRO A 1 168 ? -44.610 -22.880 -46.451 1.00 13.75 165 PRO A N 1
ATOM 1209 C CA . PRO A 1 168 ? -45.096 -22.073 -47.526 0.97 14.74 165 PRO A CA 1
ATOM 1210 C C . PRO A 1 168 ? -45.096 -20.607 -47.153 1.00 13.92 165 PRO A C 1
ATOM 1211 O O . PRO A 1 168 ? -45.209 -20.279 -46.028 1.00 13.01 165 PRO A O 1
ATOM 1215 N N . ALA A 1 169 ? -44.873 -19.755 -48.161 1.00 13.24 166 ALA A N 1
ATOM 1216 C CA . ALA A 1 169 ? -44.878 -18.322 -47.992 1.00 14.46 166 ALA A CA 1
ATOM 1217 C C . ALA A 1 169 ? -46.315 -17.835 -47.961 1.00 13.48 166 ALA A C 1
ATOM 1218 O O . ALA A 1 169 ? -46.813 -17.286 -48.975 1.00 14.54 166 ALA A O 1
ATOM 1220 N N . SER A 1 170 ? -46.960 -18.005 -46.819 1.00 13.93 167 SER A N 1
ATOM 1221 C CA . SER A 1 170 ? -48.354 -17.808 -46.606 1.00 13.08 167 SER A CA 1
ATOM 1222 C C . SER A 1 170 ? -48.485 -16.955 -45.394 1.00 14.06 167 SER A C 1
ATOM 1223 O O . SER A 1 170 ? -48.942 -17.374 -44.341 1.00 15.16 167 SER A O 1
ATOM 1226 N N . PRO A 1 171 ? -48.139 -15.706 -45.548 1.00 14.87 168 PRO A N 1
ATOM 1227 C CA . PRO A 1 171 ? -48.162 -14.893 -44.314 1.00 16.84 168 PRO A CA 1
ATOM 1228 C C . PRO A 1 171 ? -49.575 -14.624 -43.804 1.00 17.27 168 PRO A C 1
ATOM 1229 O O . PRO A 1 171 ? -50.491 -14.368 -44.601 1.00 19.89 168 PRO A O 1
ATOM 1233 N N . GLY A 1 172 ? -49.716 -14.584 -42.479 1.00 16.67 169 GLY A N 1
ATOM 1234 C CA . GLY A 1 172 ? -50.905 -14.143 -41.804 1.00 18.25 169 GLY A CA 1
ATOM 1235 C C . GLY A 1 172 ? -51.065 -12.628 -41.734 1.00 21.38 169 GLY A C 1
ATOM 1236 O O . GLY A 1 172 ? -50.089 -11.920 -41.760 1.00 20.07 169 GLY A O 1
ATOM 1237 N N . PHE A 1 173 ? -52.310 -12.203 -41.542 1.00 22.71 170 PHE A N 1
ATOM 1238 C CA . PHE A 1 173 ? -52.751 -10.804 -41.546 1.00 24.54 170 PHE A CA 1
ATOM 1239 C C . PHE A 1 173 ? -53.149 -10.533 -40.129 1.00 31.99 170 PHE A C 1
ATOM 1240 O O . PHE A 1 173 ? -54.264 -10.690 -39.771 1.00 31.47 170 PHE A O 1
ATOM 1248 N N . TYR A 1 174 ? -52.181 -10.157 -39.319 1.00 36.69 171 TYR A N 1
ATOM 1249 C CA . TYR A 1 174 ? -52.382 -10.061 -37.893 1.00 40.42 171 TYR A CA 1
ATOM 1250 C C . TYR A 1 174 ? -52.660 -8.599 -37.492 1.00 40.66 171 TYR A C 1
ATOM 1251 O O . TYR A 1 174 ? -52.759 -8.284 -36.312 1.00 42.39 171 TYR A O 1
ATOM 1260 N N . HIS A 1 175 ? -52.811 -7.687 -38.444 1.00 44.20 172 HIS A N 1
ATOM 1261 C CA . HIS A 1 175 ? -52.897 -6.288 -38.056 1.00 49.28 172 HIS A CA 1
ATOM 1262 C C . HIS A 1 175 ? -54.136 -5.681 -38.618 1.00 51.60 172 HIS A C 1
ATOM 1263 O O . HIS A 1 175 ? -54.920 -6.366 -39.271 1.00 49.05 172 HIS A O 1
ATOM 1270 N N . LYS A 1 176 ? -54.344 -4.412 -38.283 1.00 44.35 173 LYS A N 1
ATOM 1271 C CA . LYS A 1 176 ? -55.573 -3.746 -38.634 1.00 43.35 173 LYS A CA 1
ATOM 1272 C C . LYS A 1 176 ? -55.420 -3.049 -39.981 1.00 39.92 173 LYS A C 1
ATOM 1273 O O . LYS A 1 176 ? -56.361 -3.051 -40.772 1.00 40.86 173 LYS A O 1
ATOM 1279 N N . VAL A 1 177 ? -54.252 -2.443 -40.215 1.00 40.62 174 VAL A N 1
ATOM 1280 C CA . VAL A 1 177 ? -53.810 -2.032 -41.567 1.00 38.07 174 VAL A CA 1
ATOM 1281 C C . VAL A 1 177 ? -52.501 -2.788 -41.851 1.00 33.13 174 VAL A C 1
ATOM 1282 O O . VAL A 1 177 ? -51.466 -2.495 -41.269 1.00 30.53 174 VAL A O 1
ATOM 1286 N N . GLU A 1 178 ? -52.546 -3.733 -42.781 1.00 31.75 175 GLU A N 1
ATOM 1287 C CA . GLU A 1 178 ? -51.419 -4.663 -42.987 1.00 25.83 175 GLU A CA 1
ATOM 1288 C C . GLU A 1 178 ? -50.535 -3.942 -43.930 1.00 24.92 175 GLU A C 1
ATOM 1289 O O . GLU A 1 178 ? -51.073 -3.213 -44.741 1.00 24.89 175 GLU A O 1
ATOM 1295 N N . THR A 1 179 ? -49.206 -4.158 -43.927 1.00 22.64 176 THR A N 1
ATOM 1296 C CA . THR A 1 179 ? -48.334 -3.545 -44.884 1.00 24.31 176 THR A CA 1
ATOM 1297 C C . THR A 1 179 ? -47.508 -4.650 -45.484 1.00 22.73 176 THR A C 1
ATOM 1298 O O . THR A 1 179 ? -47.461 -5.736 -44.924 1.00 24.28 176 THR A O 1
ATOM 1302 N N . ILE A 1 180 ? -46.972 -4.396 -46.653 1.00 22.92 177 ILE A N 1
ATOM 1303 C CA . ILE A 1 180 ? -46.109 -5.407 -47.324 1.00 22.91 177 ILE A CA 1
ATOM 1304 C C . ILE A 1 180 ? -44.917 -5.757 -46.474 1.00 21.21 177 ILE A C 1
ATOM 1305 O O . ILE A 1 180 ? -44.632 -6.939 -46.324 1.00 20.81 177 ILE A O 1
ATOM 1310 N N . GLU A 1 181 ? -44.309 -4.770 -45.799 1.00 18.51 178 GLU A N 1
ATOM 1311 C CA . GLU A 1 181 ? -43.259 -5.072 -44.764 1.00 21.25 178 GLU A CA 1
ATOM 1312 C C . GLU A 1 181 ? -43.691 -6.040 -43.603 1.00 19.06 178 GLU A C 1
ATOM 1313 O O . GLU A 1 181 ? -42.938 -6.929 -43.239 1.00 20.44 178 GLU A O 1
ATOM 1319 N N . ASP A 1 182 ? -44.905 -5.885 -43.047 1.00 18.82 179 ASP A N 1
ATOM 1320 C CA . ASP A 1 182 ? -45.419 -6.852 -42.019 1.00 19.29 179 ASP A CA 1
ATOM 1321 C C . ASP A 1 182 ? -45.451 -8.329 -42.561 1.00 20.90 179 ASP A C 1
ATOM 1322 O O . ASP A 1 182 ? -45.169 -9.251 -41.825 1.00 20.50 179 ASP A O 1
ATOM 1327 N N . LEU A 1 183 ? -45.886 -8.476 -43.787 1.00 20.68 180 LEU A N 1
ATOM 1328 C CA . LEU A 1 183 ? -46.109 -9.784 -44.436 1.00 18.83 180 LEU A CA 1
ATOM 1329 C C . LEU A 1 183 ? -44.770 -10.415 -44.729 1.00 17.98 180 LEU A C 1
ATOM 1330 O O . LEU A 1 183 ? -44.590 -11.585 -44.433 1.00 18.05 180 LEU A O 1
ATOM 1335 N N . ILE A 1 184 ? -43.793 -9.629 -45.189 1.00 18.77 181 ILE A N 1
ATOM 1336 C CA . ILE A 1 184 ? -42.425 -10.145 -45.420 1.00 18.24 181 ILE A CA 1
ATOM 1337 C C . ILE A 1 184 ? -41.853 -10.549 -44.098 1.00 20.67 181 ILE A C 1
ATOM 1338 O O . ILE A 1 184 ? -41.268 -11.629 -43.964 1.00 17.44 181 ILE A O 1
ATOM 1343 N N . ASP A 1 185 ? -41.983 -9.690 -43.102 1.00 16.44 182 ASP A N 1
ATOM 1344 C CA . ASP A 1 185 ? -41.411 -10.042 -41.815 1.00 16.92 182 ASP A CA 1
ATOM 1345 C C . ASP A 1 185 ? -42.109 -11.196 -41.153 1.00 17.89 182 ASP A C 1
ATOM 1346 O O . ASP A 1 185 ? -41.557 -11.824 -40.326 1.00 16.29 182 ASP A O 1
ATOM 1351 N N . PHE A 1 186 ? -43.367 -11.356 -41.394 1.00 17.75 183 PHE A N 1
ATOM 1352 C CA . PHE A 1 186 ? -44.104 -12.475 -40.830 1.00 18.30 183 PHE A CA 1
ATOM 1353 C C . PHE A 1 186 ? -43.318 -13.711 -41.203 1.00 17.39 183 PHE A C 1
ATOM 1354 O O . PHE A 1 186 ? -43.066 -14.560 -40.342 1.00 18.83 183 PHE A O 1
ATOM 1362 N N . MET A 1 187 ? -42.986 -13.824 -42.486 1.00 15.31 184 MET A N 1
ATOM 1363 C CA . MET A 1 187 ? -42.350 -15.078 -42.993 1.00 16.28 184 MET A CA 1
ATOM 1364 C C . MET A 1 187 ? -40.906 -15.090 -42.500 1.00 14.66 184 MET A C 1
ATOM 1365 O O . MET A 1 187 ? -40.428 -16.092 -41.991 1.00 15.64 184 MET A O 1
ATOM 1370 N N . VAL A 1 188 ? -40.192 -13.992 -42.633 1.00 14.65 185 VAL A N 1
ATOM 1371 C CA . VAL A 1 188 ? -38.749 -13.948 -42.226 1.00 15.01 185 VAL A CA 1
ATOM 1372 C C . VAL A 1 188 ? -38.568 -14.192 -40.730 1.00 16.23 185 VAL A C 1
ATOM 1373 O O . VAL A 1 188 ? -37.608 -14.913 -40.338 1.00 16.53 185 VAL A O 1
ATOM 1377 N N . GLY A 1 189 ? -39.440 -13.631 -39.843 1.00 16.65 186 GLY A N 1
ATOM 1378 C CA . GLY A 1 189 ? -39.310 -13.883 -38.428 1.00 21.14 186 GLY A CA 1
ATOM 1379 C C . GLY A 1 189 ? -39.565 -15.320 -38.117 1.00 21.24 186 GLY A C 1
ATOM 1380 O O . GLY A 1 189 ? -38.918 -15.881 -37.183 1.00 20.70 186 GLY A O 1
ATOM 1381 N N . ARG A 1 190 ? -40.455 -15.953 -38.874 1.00 18.35 187 ARG A N 1
ATOM 1382 C CA . ARG A 1 190 ? -40.662 -17.401 -38.678 1.00 18.81 187 ARG A CA 1
ATOM 1383 C C . ARG A 1 190 ? -39.512 -18.264 -39.151 1.00 18.88 187 ARG A C 1
ATOM 1384 O O . ARG A 1 190 ? -39.134 -19.214 -38.437 1.00 16.92 187 ARG A O 1
ATOM 1392 N N . VAL A 1 191 ? -38.872 -17.876 -40.241 1.00 16.71 188 VAL A N 1
ATOM 1393 C CA . VAL A 1 191 ? -37.565 -18.505 -40.559 1.00 17.21 188 VAL A CA 1
ATOM 1394 C C . VAL A 1 191 ? -36.547 -18.372 -39.427 1.00 18.42 188 VAL A C 1
ATOM 1395 O O . VAL A 1 191 ? -36.029 -19.365 -38.915 1.00 18.49 188 VAL A O 1
ATOM 1399 N N . LEU A 1 192 ? -36.306 -17.151 -38.983 1.00 18.88 189 LEU A N 1
ATOM 1400 C CA . LEU A 1 192 ? -35.410 -16.939 -37.829 1.00 22.90 189 LEU A CA 1
ATOM 1401 C C . LEU A 1 192 ? -35.784 -17.684 -36.582 1.00 25.38 189 LEU A C 1
ATOM 1402 O O . LEU A 1 192 ? -34.914 -18.138 -35.875 1.00 26.23 189 LEU A O 1
ATOM 1407 N N . ASP A 1 193 ? -37.072 -17.747 -36.287 1.00 23.96 190 ASP A N 1
ATOM 1408 C CA . ASP A 1 193 ? -37.597 -18.565 -35.192 1.00 25.89 190 ASP A CA 1
ATOM 1409 C C . ASP A 1 193 ? -37.099 -20.027 -35.362 1.00 25.56 190 ASP A C 1
ATOM 1410 O O . ASP A 1 193 ? -36.552 -20.594 -34.424 1.00 24.37 190 ASP A O 1
ATOM 1415 N N . HIS A 1 194 ? -37.324 -20.631 -36.550 1.00 23.98 191 HIS A N 1
ATOM 1416 C CA . HIS A 1 194 ? -36.858 -22.017 -36.847 1.00 23.31 191 HIS A CA 1
ATOM 1417 C C . HIS A 1 194 ? -35.327 -22.182 -36.776 1.00 25.71 191 HIS A C 1
ATOM 1418 O O . HIS A 1 194 ? -34.831 -23.207 -36.289 1.00 30.51 191 HIS A O 1
ATOM 1425 N N . LEU A 1 195 ? -34.594 -21.182 -37.182 1.00 24.54 192 LEU A N 1
ATOM 1426 C CA . LEU A 1 195 ? -33.111 -21.191 -37.133 1.00 27.30 192 LEU A CA 1
ATOM 1427 C C . LEU A 1 195 ? -32.528 -20.956 -35.746 1.00 31.04 192 LEU A C 1
ATOM 1428 O O . LEU A 1 195 ? -31.301 -21.012 -35.557 1.00 34.50 192 LEU A O 1
ATOM 1433 N N . GLY A 1 196 ? -33.384 -20.593 -34.806 1.00 34.29 193 GLY A N 1
ATOM 1434 C CA . GLY A 1 196 ? -32.974 -20.359 -33.432 1.00 37.62 193 GLY A CA 1
ATOM 1435 C C . GLY A 1 196 ? -32.327 -18.994 -33.241 1.00 37.03 193 GLY A C 1
ATOM 1436 O O . GLY A 1 196 ? -31.588 -18.793 -32.279 1.00 35.09 193 GLY A O 1
ATOM 1437 N N . ILE A 1 197 ? -32.644 -18.046 -34.121 1.00 31.94 194 ILE A N 1
ATOM 1438 C CA . ILE A 1 197 ? -32.127 -16.721 -34.033 1.00 35.65 194 ILE A CA 1
ATOM 1439 C C . ILE A 1 197 ? -33.170 -15.755 -33.532 1.00 36.76 194 ILE A C 1
ATOM 1440 O O . ILE A 1 197 ? -34.294 -15.701 -34.065 1.00 35.67 194 ILE A O 1
ATOM 1445 N N . GLU A 1 198 ? -32.764 -14.909 -32.582 1.00 39.03 195 GLU A N 1
ATOM 1446 C CA . GLU A 1 198 ? -33.672 -13.902 -32.019 1.00 39.62 195 GLU A CA 1
ATOM 1447 C C . GLU A 1 198 ? -34.271 -12.865 -32.966 1.00 42.93 195 GLU A C 1
ATOM 1448 O O . GLU A 1 198 ? -33.578 -12.176 -33.715 1.00 41.64 195 GLU A O 1
ATOM 1454 N N . GLN A 1 199 ? -35.586 -12.739 -32.912 1.00 43.39 196 GLN A N 1
ATOM 1455 C CA . GLN A 1 199 ? -36.282 -11.762 -33.741 1.00 40.60 196 GLN A CA 1
ATOM 1456 C C . GLN A 1 199 ? -35.943 -10.311 -33.375 1.00 43.48 196 GLN A C 1
ATOM 1457 O O . GLN A 1 199 ? -36.134 -9.390 -34.191 1.00 39.20 196 GLN A O 1
ATOM 1463 N N . ASP A 1 200 ? -35.401 -10.097 -32.168 1.00 50.70 197 ASP A N 1
ATOM 1464 C CA . ASP A 1 200 ? -35.032 -8.734 -31.706 1.00 48.34 197 ASP A CA 1
ATOM 1465 C C . ASP A 1 200 ? -33.905 -8.081 -32.525 1.00 46.37 197 ASP A C 1
ATOM 1466 O O . ASP A 1 200 ? -33.814 -6.868 -32.596 1.00 44.74 197 ASP A O 1
ATOM 1471 N N . ILE A 1 201 ? -33.073 -8.889 -33.173 1.00 43.86 198 ILE A N 1
ATOM 1472 C CA . ILE A 1 201 ? -32.022 -8.366 -34.038 1.00 43.06 198 ILE A CA 1
ATOM 1473 C C . ILE A 1 201 ? -32.470 -7.845 -35.419 1.00 39.42 198 ILE A C 1
ATOM 1474 O O . ILE A 1 201 ? -31.631 -7.257 -36.109 1.00 35.96 198 ILE A O 1
ATOM 1479 N N . MET A 1 202 ? -33.740 -8.052 -35.822 1.00 33.14 199 MET A N 1
ATOM 1480 C CA . MET A 1 202 ? -34.226 -7.616 -37.148 1.00 32.13 199 MET A CA 1
ATOM 1481 C C . MET A 1 202 ? -34.295 -6.106 -37.264 1.00 33.92 199 MET A C 1
ATOM 1482 O O . MET A 1 202 ? -35.015 -5.469 -36.528 1.00 33.73 199 MET A O 1
ATOM 1487 N N . PRO A 1 203 ? -33.600 -5.538 -38.229 1.00 35.63 200 PRO A N 1
ATOM 1488 C CA . PRO A 1 203 ? -33.542 -4.060 -38.198 1.00 38.04 200 PRO A CA 1
ATOM 1489 C C . PRO A 1 203 ? -34.720 -3.342 -38.855 1.00 37.01 200 PRO A C 1
ATOM 1490 O O . PRO A 1 203 ? -35.562 -3.943 -39.487 1.00 32.81 200 PRO A O 1
ATOM 1494 N N . ARG A 1 204 ? -34.753 -2.031 -38.685 1.00 31.72 201 ARG A N 1
ATOM 1495 C CA . ARG A 1 204 ? -35.810 -1.234 -39.214 1.00 34.47 201 ARG A CA 1
ATOM 1496 C C . ARG A 1 204 ? -35.807 -1.264 -40.734 1.00 31.34 201 ARG A C 1
ATOM 1497 O O . ARG A 1 204 ? -34.767 -1.214 -41.350 1.00 36.29 201 ARG A O 1
ATOM 1505 N N . TRP A 1 205 ? -36.970 -1.343 -41.349 1.00 34.09 202 TRP A N 1
ATOM 1506 C CA . TRP A 1 205 ? -37.088 -1.101 -42.788 1.00 33.18 202 TRP A CA 1
ATOM 1507 C C . TRP A 1 205 ? -36.737 0.327 -43.345 1.00 38.37 202 TRP A C 1
ATOM 1508 O O . TRP A 1 205 ? -36.067 0.439 -44.366 1.00 36.96 202 TRP A O 1
ATOM 1519 N N . GLY A 1 206 ? -37.234 1.397 -42.725 1.00 41.41 203 GLY A N 1
ATOM 1520 C CA . GLY A 1 206 ? -37.202 2.740 -43.353 1.00 41.00 203 GLY A CA 1
ATOM 1521 C C . GLY A 1 206 ? -36.118 2.985 -44.406 1.00 40.69 203 GLY A C 1
ATOM 1522 O O . GLY A 1 206 ? -36.377 3.588 -45.481 1.00 34.09 203 GLY A O 1
#

Nearest PDB structures (foldseek):
  4rhf-assembly1_A  TM=1.005E+00  e=8.790E-43  Colwellia psychrerythraea 34H
  4rhe-assembly1_B  TM=9.636E-01  e=1.489E-36  Colwellia psychrerythraea 34H
  6qlv-assembly1_E  TM=9.728E-01  e=9.328E-26  Pseudomonas aeruginosa
  6qlj-assembly1_A  TM=9.400E-01  e=6.139E-26  Pseudomonas aeruginosa
  4zag-assembly1_A  TM=9.414E-01  e=9.328E-26  Pseudomonas aeruginosa

Foldseek 3Di:
DFPFEEEEEFEQQLQLVLSLLLVLLCQLLRYAYEYEYDPNRQVSCCVPPNQHQDQPQVSNQVSVCVVNVHDVNSYGYDHWAPCVDLLLDLVRRGLHYEYVAAELVLLQLLLVQPCPTSVSSSSVSNLVNVGEYEHAYRDPDQDPVSVVSVVSVVVSPYHDHYLDFDDPDDDRDPVNSSVSRSVVVCVSVVGDPVSRDDDD

Organism: Colwellia psychrerythraea (strain 34H / ATCC BAA-681) (NCBI:txid167879)

Sequence (200 aa):
DFNGKITLAITGASGASYAMRLIECLIAANYQLYILCSSAGRISLDTEVGVKIPSSPDAASKFLTEKYQAKDQQITVFGKEQWFSPVASGSSAPKQMVVCPCSTGTMAAICHGMSDNLIERAADVVIKERGQLILMVRETPFSTLHLQNMLSLSQQGVTIMPASPGFYHKVETIEDLIDFMVGRVLDHLGIEQDIMPRWG

B-factor: mean 24.72, std 10.57, range [6.95, 65.24]

Secondary structure (DSSP, 8-state):
--S-EEEEEE-SSS-HHHHHHHHHHHHHTT-EEEEEE-HHHHHHHHHHH-----SSHHHHHHHHHHHHT--TTSEEEE-TT-TTSGGGSTTTS-SEEEEEEE-HHHHHHHHHT---SHHHHHHHHHHHTT-EEEEEE--SS--HHHHHHHHHHHHTT-EE--------SSS--HHHHHHHHHHHHHHHTT--GGGPPP--

CATH classification: 3.40.50.1950

InterPro domains:
  IPR003382 Flavoprotein [PF02441] (8-192)
  IPR004507 Flavin prenyltransferase UbiX-like [MF_01984] (7-204)
  IPR004507 Flavin prenyltransferase UbiX-like [PTHR43374] (149-203)
  IPR004507 Flavin prenyltransferase UbiX-like [TIGR00421] (8-202)
  IPR036551 Flavin prenyltransferase-like [G3DSA:3.40.50.1950] (1-206)
  IPR036551 Flavin prenyltransferase-like [SSF52507] (8-203)

Radius of gyration: 15.72 Å; Cα contacts (8 Å, |Δi|>4): 377; chains: 1; bounding box: 41×40×31 Å